Protein AF-A0A354Z932-F1 (afdb_monomer_lite)

pLDDT: mean 79.77, std 9.66, range [51.12, 93.81]

Radius of gyration: 22.0 Å; chains: 1; bounding box: 51×52×59 Å

Sequence (219 aa):
MSAQKRLTTLFSRYAVVIIFVIITLIAIPPSGLSIKYIVQEIITRLGRNSFLVLALLLPIYAGMGLNFGMTLGAMAGQIGLIFAVNYGIANWQGLVFALLVGLPVAVLLGWICGLVMNRAKGREMVTGYILAFFINGIYQFFVMYMLGSVIPIRNRAIVLSRGYGIRNTLNLESVRQSLDNIVMLRVGGYTIPLVTFIIIALLCVFVVWFKKTKLGQDM

Secondary structure (DSSP, 8-state):
-HHHHHHHHHHHHTHHHHHHHHHHHHHHHHHT--HHHHHHHHHHHHHHHHHHHHHHHHHHHTT--HHHHHHHHHHHHHHHHHHHHHTT--HHHHHHHHHHHHHHHHHHHHHHHHHHHHHSTT-HHHHHHHHHHHHHHHHHHIIIIIBTTTB----TTTB-TTSSSB-SS---TTTTTHHHHHSEEEETTEEEEHHHHHHHHHHHHHHHHHHTSHHHH--

Foldseek 3Di:
DPVVVVVVVVCVVCVVVVVVVVVVVVVVVVVPDDPQVVVQVVQVCCLVVLVLVLQQVLCVLVVADSPQLVLQLVLLLVVQLLVLVLVPPFFPRSNVSSCVRSVVSSVVLVVVLVVQQVVVPPNRHVSSVVSSVVVVVVSQCCQAAVAQPVPPRPDPQQADPVRGHGDPDDDNVRYPCSQQPPDFDQDPNHTHSVSSVVVSVVSVVVLVVCCPDPVVVVD

Structure (mmCIF, N/CA/C/O backbone):
data_AF-A0A354Z932-F1
#
_entry.id   AF-A0A354Z932-F1
#
loop_
_atom_site.group_PDB
_atom_site.id
_atom_site.type_symbol
_atom_site.label_atom_id
_atom_site.label_alt_id
_atom_site.label_comp_id
_atom_site.label_asym_id
_atom_site.label_entity_id
_atom_site.label_seq_id
_atom_site.pdbx_PDB_ins_code
_atom_site.Cartn_x
_atom_site.Cartn_y
_atom_site.Cartn_z
_atom_site.occupancy
_atom_site.B_iso_or_equiv
_atom_site.auth_seq_id
_atom_site.auth_comp_id
_atom_site.auth_asym_id
_atom_site.auth_atom_id
_atom_site.pdbx_PDB_model_num
ATOM 1 N N . MET A 1 1 ? -14.935 29.239 39.690 1.00 51.12 1 MET A N 1
ATOM 2 C CA . MET A 1 1 ? -14.452 27.846 39.895 1.00 51.12 1 MET A CA 1
ATOM 3 C C . MET A 1 1 ? -14.634 26.885 38.702 1.00 51.12 1 MET A C 1
ATOM 5 O O . MET A 1 1 ? -13.968 25.859 38.693 1.00 51.12 1 MET A O 1
ATOM 9 N N . SER A 1 2 ? -15.458 27.177 37.680 1.00 56.78 2 SER A N 1
ATOM 10 C CA . SER A 1 2 ? -15.681 26.270 36.525 1.00 56.78 2 SER A CA 1
ATOM 11 C C . SER A 1 2 ? -14.591 26.340 35.428 1.00 56.78 2 SER A C 1
ATOM 13 O O . SER A 1 2 ? -14.151 25.312 34.914 1.00 56.78 2 SER A O 1
ATOM 15 N N . ALA A 1 3 ? -14.073 27.535 35.115 1.00 59.00 3 ALA A N 1
ATOM 16 C CA . ALA A 1 3 ? -13.100 27.726 34.028 1.00 59.00 3 ALA A CA 1
ATOM 17 C C . ALA A 1 3 ? -11.714 27.112 34.314 1.00 59.00 3 ALA A C 1
ATOM 19 O O . ALA A 1 3 ? -11.101 26.508 33.437 1.00 59.00 3 ALA A O 1
ATOM 20 N N . GLN A 1 4 ? -11.245 27.205 35.560 1.00 57.16 4 GLN A N 1
ATOM 21 C CA . GLN A 1 4 ? -9.912 26.745 35.963 1.00 57.16 4 GLN A CA 1
ATOM 22 C C . GLN A 1 4 ? -9.808 25.211 35.985 1.00 57.16 4 GLN A C 1
ATOM 24 O O . GLN A 1 4 ? -8.790 24.664 35.562 1.00 57.16 4 GLN A O 1
ATOM 29 N N . LYS A 1 5 ? -10.892 24.514 36.374 1.00 58.50 5 LYS A N 1
ATOM 30 C CA . LYS A 1 5 ? -11.011 23.051 36.242 1.00 58.50 5 LYS A CA 1
ATOM 31 C C . LYS A 1 5 ? -11.078 22.626 34.773 1.00 58.50 5 LYS A C 1
ATOM 33 O O . LYS A 1 5 ? -10.396 21.683 34.392 1.00 58.50 5 LYS A O 1
ATOM 38 N N . ARG A 1 6 ? -11.811 23.344 33.910 1.00 59.91 6 ARG A N 1
ATOM 39 C CA . ARG A 1 6 ? -11.824 23.063 32.457 1.00 59.91 6 ARG A CA 1
ATOM 40 C C . ARG A 1 6 ? -10.439 23.195 31.819 1.00 59.91 6 ARG A C 1
ATOM 42 O O . ARG A 1 6 ? -10.060 22.320 31.049 1.00 59.91 6 ARG A O 1
ATOM 49 N N . LEU A 1 7 ? -9.674 24.228 32.171 1.00 62.47 7 LEU A N 1
ATOM 50 C CA . LEU A 1 7 ? -8.314 24.444 31.658 1.00 62.47 7 LEU A CA 1
ATOM 51 C C . LEU A 1 7 ? -7.332 23.350 32.095 1.00 62.47 7 LEU A C 1
ATOM 53 O O . LEU A 1 7 ? -6.600 22.828 31.261 1.00 62.47 7 LEU A O 1
ATOM 57 N N . THR A 1 8 ? -7.355 22.945 33.366 1.00 63.12 8 THR A N 1
ATOM 58 C CA . THR A 1 8 ? -6.510 21.838 33.858 1.00 63.12 8 THR A CA 1
ATOM 59 C C . THR A 1 8 ? -6.906 20.492 33.252 1.00 63.12 8 THR A C 1
ATOM 61 O O . THR A 1 8 ? -6.036 19.700 32.897 1.00 63.12 8 THR A O 1
ATOM 64 N N . THR A 1 9 ? -8.203 20.254 33.034 1.00 66.25 9 THR A N 1
ATOM 65 C CA . THR A 1 9 ? -8.674 19.033 32.355 1.00 66.25 9 THR A CA 1
ATOM 66 C C . THR A 1 9 ? -8.259 19.015 30.878 1.00 66.25 9 THR A C 1
ATOM 68 O O . THR A 1 9 ? -7.868 17.971 30.364 1.00 66.25 9 THR A O 1
ATOM 71 N N . LEU A 1 10 ? -8.288 20.165 30.192 1.00 67.75 10 LEU A N 1
ATOM 72 C CA . LEU A 1 10 ? -7.813 20.299 28.808 1.00 67.75 10 LEU A CA 1
ATOM 73 C C . LEU A 1 10 ? -6.299 20.079 28.700 1.00 67.75 10 LEU A C 1
ATOM 75 O O . LEU A 1 10 ? -5.862 19.328 27.829 1.00 67.75 10 LEU A O 1
ATOM 79 N N . PHE A 1 11 ? -5.513 20.672 29.603 1.00 69.75 11 PHE A N 1
ATOM 80 C CA . PHE A 1 11 ? -4.064 20.463 29.657 1.00 69.75 11 PHE A CA 1
ATOM 81 C C . PHE A 1 11 ? -3.703 19.001 29.918 1.00 69.75 11 PHE A C 1
ATOM 83 O O . PHE A 1 11 ? -2.823 18.476 29.251 1.00 69.75 11 PHE A O 1
ATOM 90 N N . SER A 1 12 ? -4.405 18.320 30.829 1.00 72.88 12 SER A N 1
ATOM 91 C CA . SER A 1 12 ? -4.170 16.896 31.096 1.00 72.88 12 SER A CA 1
ATOM 92 C C . SER A 1 12 ? -4.573 16.010 29.908 1.00 72.88 12 SER A C 1
ATOM 94 O O . SER A 1 12 ? -3.845 15.087 29.551 1.00 72.88 12 SER A O 1
ATOM 96 N N . ARG A 1 13 ? -5.683 16.330 29.228 1.00 81.31 13 ARG A N 1
ATOM 97 C CA . ARG A 1 13 ? -6.191 15.546 28.089 1.00 81.31 13 ARG A CA 1
ATOM 98 C C . ARG A 1 13 ? -5.331 15.667 26.830 1.00 81.31 13 ARG A C 1
ATOM 100 O O . ARG A 1 13 ? -5.216 14.699 26.085 1.00 81.31 13 ARG A O 1
ATOM 107 N N . TYR A 1 14 ? -4.736 16.835 26.591 1.00 85.44 14 TYR A N 1
ATOM 108 C CA . TYR A 1 14 ? -3.891 17.099 25.421 1.00 85.44 14 TYR A CA 1
ATOM 109 C C . TYR A 1 14 ? -2.409 17.246 25.767 1.00 85.44 14 TYR A C 1
ATOM 111 O O . TYR A 1 14 ? -1.639 17.713 24.929 1.00 85.44 14 TYR A O 1
ATOM 119 N N . ALA A 1 15 ? -1.994 16.825 26.965 1.00 84.62 15 ALA A N 1
ATOM 120 C CA . ALA A 1 15 ? -0.628 16.982 27.462 1.00 84.62 15 ALA A CA 1
ATOM 121 C C . ALA A 1 15 ? 0.414 16.499 26.444 1.00 84.62 15 ALA A C 1
ATOM 123 O O . ALA A 1 15 ? 1.346 17.228 26.126 1.00 84.62 15 ALA A O 1
ATOM 124 N N . VAL A 1 16 ? 0.204 15.314 25.862 1.00 87.00 16 VAL A N 1
ATOM 125 C CA . VAL A 1 16 ? 1.108 14.729 24.858 1.00 87.00 16 VAL A CA 1
ATOM 126 C C . VAL A 1 16 ? 1.223 15.616 23.617 1.00 87.00 16 VAL A C 1
ATOM 128 O O . VAL A 1 16 ? 2.330 15.888 23.165 1.00 87.00 16 VAL A O 1
ATOM 131 N N . VAL A 1 17 ? 0.100 16.110 23.086 1.00 87.50 17 VAL A N 1
ATOM 132 C CA . VAL A 1 17 ? 0.084 16.972 21.891 1.00 87.50 17 VAL A CA 1
ATOM 133 C C . VAL A 1 17 ? 0.779 18.298 22.182 1.00 87.50 17 VAL A C 1
ATOM 135 O O . VAL A 1 17 ? 1.602 18.747 21.392 1.00 87.50 17 VAL A O 1
ATOM 138 N N . ILE A 1 18 ? 0.486 18.902 23.334 1.00 86.69 18 ILE A N 1
ATOM 139 C CA . ILE A 1 18 ? 1.064 20.182 23.752 1.00 86.69 18 ILE A CA 1
ATOM 140 C C . ILE A 1 18 ? 2.580 20.048 23.928 1.00 86.69 18 ILE A C 1
ATOM 142 O O . ILE A 1 18 ? 3.328 20.849 23.373 1.00 86.69 18 ILE A O 1
ATOM 146 N N . ILE A 1 19 ? 3.041 19.010 24.634 1.00 89.00 19 ILE A N 1
ATOM 147 C CA . ILE A 1 19 ? 4.470 18.724 24.814 1.00 89.00 19 ILE A CA 1
ATOM 148 C C . ILE A 1 19 ? 5.145 18.517 23.454 1.00 89.00 19 ILE A C 1
ATOM 150 O O . ILE A 1 19 ? 6.197 19.098 23.197 1.00 89.00 19 ILE A O 1
ATOM 154 N N . PHE A 1 20 ? 4.525 17.749 22.555 1.00 88.81 20 PHE A N 1
ATOM 155 C CA . PHE A 1 20 ? 5.080 17.486 21.229 1.00 88.81 20 PHE A CA 1
ATOM 156 C C . PHE A 1 20 ? 5.192 18.761 20.384 1.00 88.81 20 PHE A C 1
ATOM 158 O O . PHE A 1 20 ? 6.217 18.987 19.742 1.00 88.81 20 PHE A O 1
ATOM 165 N N . VAL A 1 21 ? 4.181 19.634 20.422 1.00 87.75 21 VAL A N 1
ATOM 166 C CA . VAL A 1 21 ? 4.209 20.933 19.733 1.00 87.75 21 VAL A CA 1
ATOM 167 C C . VAL A 1 21 ? 5.310 21.827 20.302 1.00 87.75 21 VAL A C 1
ATOM 169 O O . VAL A 1 21 ? 6.063 22.411 19.528 1.00 87.75 21 VAL A O 1
ATOM 172 N N . ILE A 1 22 ? 5.458 21.894 21.628 1.00 89.00 22 ILE A N 1
ATOM 173 C CA . ILE A 1 22 ? 6.504 22.697 22.279 1.00 89.00 22 ILE A CA 1
ATOM 174 C C . ILE A 1 22 ? 7.898 22.203 21.879 1.00 89.00 22 ILE A C 1
ATOM 176 O O . ILE A 1 22 ? 8.726 23.002 21.444 1.00 89.00 22 ILE A O 1
ATOM 180 N N . ILE A 1 23 ? 8.147 20.892 21.959 1.00 89.25 23 ILE A N 1
ATOM 181 C CA . ILE A 1 23 ? 9.422 20.291 21.538 1.00 89.25 23 ILE A CA 1
ATOM 182 C C . ILE A 1 23 ? 9.689 20.592 20.061 1.00 89.25 23 ILE A C 1
ATOM 184 O O . ILE A 1 23 ? 10.802 20.967 19.700 1.00 89.25 23 ILE A O 1
ATOM 188 N N . THR A 1 24 ? 8.663 20.484 19.212 1.00 85.06 24 THR A N 1
ATOM 189 C CA . THR A 1 24 ? 8.795 20.774 17.781 1.00 85.06 24 THR A CA 1
ATOM 190 C C . THR A 1 24 ? 9.168 22.237 17.551 1.00 85.06 24 THR A C 1
ATOM 192 O O . THR A 1 24 ? 10.099 22.499 16.802 1.00 85.06 24 THR A O 1
ATOM 195 N N . LEU A 1 25 ? 8.511 23.188 18.225 1.00 84.88 25 LEU A N 1
ATOM 196 C CA . LEU A 1 25 ? 8.814 24.620 18.098 1.00 84.88 25 LEU A CA 1
ATOM 197 C C . LEU A 1 25 ? 10.247 24.955 18.533 1.00 84.88 25 LEU A C 1
ATOM 199 O O . LEU A 1 25 ? 10.919 25.732 17.858 1.00 84.88 25 LEU A O 1
ATOM 203 N N . ILE A 1 26 ? 10.731 24.336 19.613 1.00 87.00 26 ILE A N 1
ATOM 204 C CA . ILE A 1 26 ? 12.113 24.504 20.093 1.00 87.00 26 ILE A CA 1
ATOM 205 C C . ILE A 1 26 ? 13.123 23.871 19.119 1.00 87.00 26 ILE A C 1
ATOM 207 O O . ILE A 1 26 ? 14.233 24.378 18.971 1.00 87.00 26 ILE A O 1
ATOM 211 N N . ALA A 1 27 ? 12.745 22.800 18.418 1.00 84.62 27 ALA A N 1
ATOM 212 C CA . ALA A 1 27 ? 13.599 22.111 17.451 1.00 84.62 27 ALA A CA 1
ATOM 213 C C . ALA A 1 27 ? 13.702 22.812 16.079 1.00 84.62 27 ALA A C 1
ATOM 215 O O . ALA A 1 27 ? 14.610 22.500 15.310 1.00 84.62 27 ALA A O 1
ATOM 216 N N . ILE A 1 28 ? 12.824 23.771 15.758 1.00 83.00 28 ILE A N 1
ATOM 217 C CA . ILE A 1 28 ? 12.857 24.508 14.478 1.00 83.00 28 ILE A CA 1
ATOM 218 C C . ILE A 1 28 ? 14.134 25.362 14.313 1.00 83.00 28 ILE A C 1
ATOM 220 O O . ILE A 1 28 ? 14.812 25.187 13.298 1.00 83.00 28 ILE A O 1
ATOM 224 N N . PRO A 1 29 ? 14.509 26.251 15.261 1.00 79.56 29 PRO A N 1
ATOM 225 C CA . PRO A 1 29 ? 15.715 27.071 15.141 1.00 79.56 29 PRO A CA 1
ATOM 226 C C . PRO A 1 29 ? 17.017 26.280 14.904 1.00 79.56 29 PRO A C 1
ATOM 228 O O . PRO A 1 29 ? 17.735 26.627 13.965 1.00 79.56 29 PRO A O 1
ATOM 231 N N . PRO A 1 30 ? 17.341 25.215 15.673 1.00 83.94 30 PRO A N 1
ATOM 232 C CA . PRO A 1 30 ? 18.571 24.450 15.455 1.00 83.94 30 PRO A CA 1
ATOM 233 C C . PRO A 1 30 ? 18.543 23.607 14.173 1.00 83.94 30 PRO A C 1
ATOM 235 O O . PRO A 1 30 ? 19.595 23.201 13.688 1.00 83.94 30 PRO A O 1
ATOM 238 N N . SER A 1 31 ? 17.365 23.344 13.599 1.00 76.88 31 SER A N 1
ATOM 239 C CA . SER A 1 31 ? 17.236 22.526 12.392 1.00 76.88 31 SER A CA 1
ATOM 240 C C . SER A 1 31 ? 17.656 23.250 11.105 1.00 76.88 31 SER A C 1
ATOM 242 O O . SER A 1 31 ? 17.842 22.578 10.092 1.00 76.88 31 SER A O 1
ATOM 244 N N . GLY A 1 32 ? 17.745 24.587 11.092 1.00 81.06 32 GLY A N 1
ATOM 245 C CA . GLY A 1 32 ? 18.114 25.371 9.899 1.00 81.06 32 GLY A CA 1
ATOM 246 C C . GLY A 1 32 ? 17.138 25.265 8.712 1.00 81.06 32 GLY A C 1
ATOM 247 O O . GLY A 1 32 ? 17.425 25.766 7.625 1.00 81.06 32 GLY A O 1
ATOM 248 N N . LEU A 1 33 ? 15.984 24.614 8.890 1.00 82.44 33 LEU A N 1
ATOM 249 C CA . LEU A 1 33 ? 14.985 24.409 7.843 1.00 82.44 33 LEU A CA 1
ATOM 250 C C . LEU A 1 33 ? 14.055 25.619 7.736 1.00 82.44 33 LEU A C 1
ATOM 252 O O . LEU A 1 33 ? 13.569 26.147 8.735 1.00 82.44 33 LEU A O 1
ATOM 256 N N . SER A 1 34 ? 13.741 26.028 6.506 1.00 83.88 34 SER A N 1
ATOM 257 C CA . SER A 1 34 ? 12.748 27.082 6.287 1.00 83.88 34 SER A CA 1
ATOM 258 C C . SER A 1 34 ? 11.349 26.621 6.715 1.00 83.88 34 SER A C 1
ATOM 260 O O . SER A 1 34 ? 10.964 25.471 6.499 1.00 83.88 34 SER A O 1
ATOM 262 N N . ILE A 1 35 ? 10.539 27.543 7.248 1.00 80.69 35 ILE A N 1
ATOM 263 C CA . ILE A 1 35 ? 9.129 27.274 7.594 1.00 80.69 35 ILE A CA 1
ATOM 264 C C . ILE A 1 35 ? 8.372 26.722 6.376 1.00 80.69 35 ILE A C 1
ATOM 266 O O . ILE A 1 35 ? 7.563 25.805 6.504 1.00 80.69 35 ILE A O 1
ATOM 270 N N . LYS A 1 36 ? 8.700 27.218 5.175 1.00 82.12 36 LYS A N 1
ATOM 271 C CA . LYS A 1 36 ? 8.137 26.724 3.913 1.00 82.12 36 LYS A CA 1
ATOM 272 C C . LYS A 1 36 ? 8.424 25.236 3.690 1.00 82.12 36 LYS A C 1
ATOM 274 O O . LYS A 1 36 ? 7.513 24.501 3.322 1.00 82.12 36 LYS A O 1
ATOM 279 N N . TYR A 1 37 ? 9.651 24.784 3.951 1.00 82.38 37 TYR A N 1
ATOM 280 C CA . TYR A 1 37 ? 10.029 23.373 3.839 1.00 82.38 37 TYR A CA 1
ATOM 281 C C . TYR A 1 37 ? 9.291 22.496 4.856 1.00 82.38 37 TYR A C 1
ATOM 283 O O . TYR A 1 37 ? 8.781 21.439 4.497 1.00 82.38 37 TYR A O 1
ATOM 291 N N . ILE A 1 38 ? 9.175 22.951 6.108 1.00 83.88 38 ILE A N 1
ATOM 292 C CA . ILE A 1 38 ? 8.468 22.202 7.158 1.00 83.88 38 ILE A CA 1
ATOM 293 C C . ILE A 1 38 ? 6.998 22.005 6.777 1.00 83.88 38 ILE A C 1
ATOM 295 O O . ILE A 1 38 ? 6.488 20.889 6.830 1.00 83.88 38 ILE A O 1
ATOM 299 N N . VAL A 1 39 ? 6.324 23.073 6.345 1.00 84.31 39 VAL A N 1
ATOM 300 C CA . VAL A 1 39 ? 4.926 22.996 5.897 1.00 84.31 39 VAL A CA 1
ATOM 301 C C . VAL A 1 39 ? 4.793 22.087 4.669 1.00 84.31 39 VAL A C 1
ATOM 303 O O . VAL A 1 39 ? 3.875 21.271 4.616 1.00 84.31 39 VAL A O 1
ATOM 306 N N . GLN A 1 40 ? 5.728 22.159 3.718 1.00 83.69 40 GLN A N 1
ATOM 307 C CA . GLN A 1 40 ? 5.742 21.283 2.546 1.00 83.69 40 GLN A CA 1
ATOM 308 C C . GLN A 1 40 ? 5.869 19.799 2.931 1.00 83.69 40 GLN A C 1
ATOM 310 O O . GLN A 1 40 ? 5.124 18.967 2.414 1.00 83.69 40 GLN A O 1
ATOM 315 N N . GLU A 1 41 ? 6.761 19.471 3.866 1.00 84.06 41 GLU A N 1
ATOM 316 C CA . GLU A 1 41 ? 6.912 18.116 4.405 1.00 84.06 41 GLU A CA 1
ATOM 317 C C . GLU A 1 41 ? 5.659 17.641 5.146 1.00 84.06 41 GLU A C 1
ATOM 319 O O . GLU A 1 41 ? 5.271 16.480 5.029 1.00 84.06 41 GLU A O 1
ATOM 324 N N . ILE A 1 42 ? 4.986 18.524 5.888 1.00 86.19 42 ILE A N 1
ATOM 325 C CA . ILE A 1 42 ? 3.718 18.184 6.545 1.00 86.19 42 ILE A CA 1
ATOM 326 C C . ILE A 1 42 ? 2.657 17.827 5.495 1.00 86.19 42 ILE A C 1
ATOM 328 O O . ILE A 1 42 ? 1.962 16.825 5.662 1.00 86.19 42 ILE A O 1
ATOM 332 N N . ILE A 1 43 ? 2.560 18.584 4.397 1.00 83.81 43 ILE A N 1
ATOM 333 C CA . ILE A 1 43 ? 1.594 18.324 3.316 1.00 83.81 43 ILE A CA 1
ATOM 334 C C . ILE A 1 43 ? 1.868 16.973 2.640 1.00 83.81 43 ILE A C 1
ATOM 336 O O . ILE A 1 43 ? 0.946 16.169 2.474 1.00 83.81 43 ILE A O 1
ATOM 340 N N . THR A 1 44 ? 3.122 16.683 2.277 1.00 81.19 44 THR A N 1
ATOM 341 C CA . THR A 1 44 ? 3.480 15.410 1.620 1.00 81.19 44 THR A CA 1
ATOM 342 C C . THR A 1 44 ? 3.278 14.215 2.554 1.00 81.19 44 THR A C 1
ATOM 344 O O . THR A 1 44 ? 2.775 13.166 2.135 1.00 81.19 44 THR A O 1
ATOM 347 N N . ARG A 1 45 ? 3.597 14.370 3.845 1.00 84.62 45 ARG A N 1
ATOM 348 C CA . ARG A 1 45 ? 3.348 13.352 4.877 1.00 84.62 45 ARG A CA 1
ATOM 349 C C . ARG A 1 45 ? 1.869 13.124 5.108 1.00 84.62 45 ARG A C 1
ATOM 351 O O . ARG A 1 45 ? 1.467 11.971 5.239 1.00 84.62 45 ARG A O 1
ATOM 358 N N . LEU A 1 46 ? 1.064 14.184 5.131 1.00 86.25 46 LEU A N 1
ATOM 359 C CA . LEU A 1 46 ? -0.382 14.074 5.280 1.00 86.25 46 LEU A CA 1
ATOM 360 C C . LEU A 1 46 ? -0.978 13.238 4.147 1.00 86.25 46 LEU A C 1
ATOM 362 O O . LEU A 1 46 ? -1.746 12.321 4.427 1.00 86.25 46 LEU A O 1
ATOM 36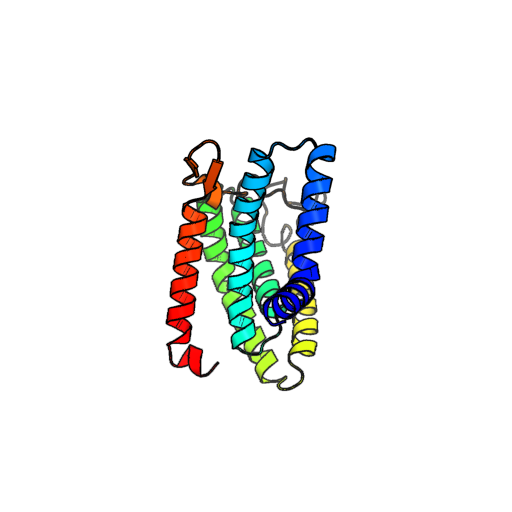6 N N . GLY A 1 47 ? -0.579 13.488 2.896 1.00 82.38 47 GLY A N 1
ATOM 367 C CA . GLY A 1 47 ? -1.025 12.688 1.751 1.00 82.38 47 GLY A CA 1
ATOM 368 C C . GLY A 1 47 ? -0.676 11.202 1.910 1.00 82.38 47 GLY A C 1
ATOM 369 O O . GLY A 1 47 ? -1.560 10.343 1.895 1.00 82.38 47 GLY A O 1
ATOM 370 N N . ARG A 1 48 ? 0.603 10.892 2.159 1.00 82.19 48 ARG A N 1
ATOM 371 C CA . ARG A 1 48 ? 1.078 9.505 2.332 1.00 82.19 48 ARG A CA 1
ATOM 372 C C . ARG A 1 48 ? 0.427 8.783 3.516 1.00 82.19 48 ARG A C 1
ATOM 374 O O . ARG A 1 48 ? 0.001 7.638 3.378 1.00 82.19 48 ARG A O 1
ATOM 381 N N . ASN A 1 49 ? 0.352 9.436 4.673 1.00 88.38 49 ASN A N 1
ATOM 382 C CA . ASN A 1 49 ? -0.199 8.837 5.887 1.00 88.38 49 ASN A CA 1
ATOM 383 C C . ASN A 1 49 ? -1.714 8.660 5.788 1.00 88.38 49 ASN A C 1
ATOM 385 O O . ASN A 1 49 ? -2.225 7.658 6.271 1.00 88.38 49 ASN A O 1
ATOM 389 N N . SER A 1 50 ? -2.429 9.568 5.119 1.00 86.81 50 SER A N 1
ATOM 390 C CA . SER A 1 50 ? -3.871 9.408 4.889 1.00 86.81 50 SER A CA 1
ATOM 391 C C . SER A 1 50 ? -4.163 8.160 4.057 1.00 86.81 50 SER A C 1
ATOM 393 O O . SER A 1 50 ? -5.063 7.397 4.395 1.00 86.81 50 SER A O 1
ATOM 395 N N . PHE A 1 51 ? -3.356 7.893 3.025 1.00 84.44 51 PHE A N 1
ATOM 396 C CA . PHE A 1 51 ? -3.474 6.666 2.234 1.00 84.44 51 PHE A CA 1
ATOM 397 C C . PHE A 1 51 ? -3.249 5.407 3.088 1.00 84.44 51 PHE A C 1
ATOM 399 O O . PHE A 1 51 ? -4.010 4.444 3.001 1.00 84.44 51 PHE A O 1
ATOM 406 N N . LEU A 1 52 ? -2.239 5.434 3.963 1.00 85.25 52 LEU A N 1
ATOM 407 C CA . LEU A 1 52 ? -1.935 4.333 4.879 1.00 85.25 52 LEU A CA 1
ATOM 408 C C . LEU A 1 52 ? -3.066 4.101 5.895 1.00 85.25 52 LEU A C 1
ATOM 410 O O . LEU A 1 52 ? -3.436 2.958 6.153 1.00 85.25 52 LEU A O 1
ATOM 414 N N . VAL A 1 53 ? -3.653 5.174 6.430 1.00 87.50 53 VAL A N 1
ATOM 415 C CA . VAL A 1 53 ? -4.806 5.103 7.341 1.00 87.50 53 VAL A CA 1
ATOM 416 C C . VAL A 1 53 ? -6.016 4.479 6.645 1.00 87.50 53 VAL A C 1
ATOM 418 O O . VAL A 1 53 ? -6.654 3.600 7.221 1.00 87.50 53 VAL A O 1
ATOM 421 N N . LEU A 1 54 ? -6.307 4.868 5.400 1.00 86.81 54 LEU A N 1
ATOM 422 C CA . LEU A 1 54 ? -7.398 4.266 4.626 1.00 86.81 54 LEU A CA 1
ATOM 423 C C . LEU A 1 54 ? -7.178 2.767 4.385 1.00 86.81 54 LEU A C 1
ATOM 425 O O . LEU A 1 54 ? -8.123 1.989 4.507 1.00 86.81 54 LEU A O 1
ATOM 429 N N . ALA A 1 55 ? -5.939 2.348 4.114 1.00 84.06 55 ALA A N 1
ATOM 430 C CA . ALA A 1 55 ? -5.597 0.936 3.945 1.00 84.06 55 ALA A CA 1
ATOM 431 C C . ALA A 1 55 ? -5.771 0.110 5.236 1.00 84.06 55 ALA A C 1
ATOM 433 O O . ALA A 1 55 ? -6.081 -1.078 5.164 1.00 84.06 55 ALA A O 1
ATOM 434 N N . LEU A 1 56 ? -5.595 0.724 6.412 1.00 85.56 56 LEU A N 1
ATOM 435 C CA . LEU A 1 56 ? -5.793 0.075 7.716 1.00 85.56 56 LEU A CA 1
ATOM 436 C C . LEU A 1 56 ? -7.257 0.010 8.147 1.00 85.56 56 LEU A C 1
ATOM 438 O O . LEU A 1 56 ? -7.639 -0.890 8.888 1.00 85.56 56 LEU A O 1
ATOM 442 N N . LEU A 1 57 ? -8.074 0.953 7.694 1.00 86.38 57 LEU A N 1
ATOM 443 C CA . LEU A 1 57 ? -9.447 1.114 8.156 1.00 86.38 57 LEU A CA 1
ATOM 444 C C . LEU A 1 57 ? -10.342 -0.082 7.781 1.00 86.38 57 LEU A C 1
ATOM 446 O O . LEU A 1 57 ? -11.147 -0.513 8.603 1.00 86.38 57 LEU A O 1
ATOM 450 N N . LEU A 1 58 ? -10.156 -0.668 6.593 1.00 82.62 58 LEU A N 1
ATOM 451 C CA . LEU A 1 58 ? -10.900 -1.860 6.158 1.00 82.62 58 LEU A CA 1
ATOM 452 C C . LEU A 1 58 ? -10.599 -3.106 7.024 1.00 82.62 58 LEU A C 1
ATOM 454 O O . LEU A 1 58 ? -11.553 -3.712 7.512 1.00 82.62 58 LEU A O 1
ATOM 458 N N . PRO A 1 59 ? -9.325 -3.479 7.285 1.00 80.62 59 PRO A 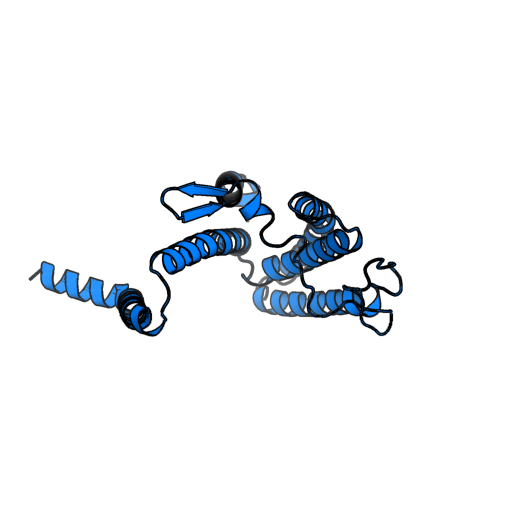N 1
ATOM 459 C CA . PRO A 1 59 ? -8.993 -4.530 8.247 1.00 80.62 59 PRO A CA 1
ATOM 460 C C . PRO A 1 59 ? -9.590 -4.323 9.641 1.00 80.62 59 PRO A C 1
ATOM 462 O O . PRO A 1 59 ? -10.094 -5.281 10.217 1.00 80.62 59 PRO A O 1
ATOM 465 N N . ILE A 1 60 ? -9.574 -3.087 10.161 1.00 82.88 60 ILE A N 1
ATOM 466 C CA . ILE A 1 60 ? -10.129 -2.772 11.490 1.00 82.88 60 ILE A CA 1
ATOM 467 C C . ILE A 1 60 ? -11.619 -3.098 11.551 1.00 82.88 60 ILE A C 1
ATOM 469 O O . ILE A 1 60 ? -12.076 -3.668 12.538 1.00 82.88 60 ILE A O 1
ATOM 473 N N . TYR A 1 61 ? -12.378 -2.728 10.518 1.00 80.19 61 TYR A N 1
ATOM 474 C CA . TYR A 1 61 ? -13.815 -2.997 10.485 1.00 80.19 61 TYR A CA 1
ATOM 475 C C . TYR A 1 61 ? -14.130 -4.485 10.415 1.00 80.19 61 TYR A C 1
ATOM 477 O O . TYR A 1 61 ? -15.048 -4.915 11.093 1.00 80.19 61 TYR A O 1
ATOM 485 N N . ALA A 1 62 ? -13.320 -5.262 9.700 1.00 77.69 62 ALA A N 1
ATOM 486 C CA . ALA A 1 62 ? -13.450 -6.717 9.645 1.00 77.69 62 ALA A CA 1
ATOM 487 C C . ALA A 1 62 ? -12.978 -7.443 10.925 1.00 77.69 62 ALA A C 1
ATOM 489 O O . ALA A 1 62 ? -12.839 -8.664 10.919 1.00 77.69 62 ALA A O 1
ATOM 490 N N . GLY A 1 63 ? -12.582 -6.717 11.980 1.00 74.00 63 GLY A N 1
ATOM 491 C CA . GLY A 1 63 ? -11.987 -7.304 13.187 1.00 74.00 63 GLY A CA 1
ATOM 492 C C . GLY A 1 63 ? -10.610 -7.951 12.968 1.00 74.00 63 GLY A C 1
ATOM 493 O O . GLY A 1 63 ? -10.053 -8.559 13.880 1.00 74.00 63 GLY A O 1
ATOM 494 N N . MET A 1 64 ? -10.024 -7.794 11.778 1.00 74.88 64 MET A N 1
ATOM 495 C CA . MET A 1 64 ? -8.725 -8.352 11.421 1.00 74.88 64 MET A CA 1
ATOM 496 C C . MET A 1 64 ? -7.589 -7.494 11.993 1.00 74.88 64 MET A C 1
ATOM 498 O O . MET A 1 64 ? -7.682 -6.271 12.098 1.00 74.88 64 MET A O 1
ATOM 502 N N . GLY A 1 65 ? -6.454 -8.116 12.325 1.00 71.31 65 GLY A N 1
ATOM 503 C CA . GLY A 1 65 ? -5.302 -7.353 12.807 1.00 71.31 65 GLY A CA 1
ATOM 504 C C . GLY A 1 65 ? -4.722 -6.413 11.742 1.00 71.31 65 GLY A C 1
ATOM 505 O O . GLY A 1 65 ? -4.571 -6.760 10.569 1.00 71.31 65 GLY A O 1
ATOM 506 N N . LEU A 1 66 ? -4.347 -5.217 12.198 1.00 72.94 66 LEU A N 1
ATOM 507 C CA . LEU A 1 66 ? -3.879 -4.080 11.393 1.00 72.94 66 LEU A CA 1
ATOM 508 C C . LEU A 1 66 ? -2.752 -4.425 10.405 1.00 72.94 66 LEU A C 1
ATOM 510 O O . LEU A 1 66 ? -2.690 -3.890 9.302 1.00 72.94 66 LEU A O 1
ATOM 514 N N . ASN A 1 67 ? -1.853 -5.326 10.798 1.00 71.38 67 ASN A N 1
ATOM 515 C CA . ASN A 1 67 ? -0.596 -5.553 10.089 1.00 71.38 67 ASN A CA 1
ATOM 516 C C . ASN A 1 67 ? -0.687 -6.606 8.968 1.00 71.38 67 ASN A C 1
ATOM 518 O O . ASN A 1 67 ? 0.274 -6.768 8.217 1.00 71.38 67 ASN A O 1
ATOM 522 N N . PHE A 1 68 ? -1.805 -7.324 8.819 1.00 74.00 68 PHE A N 1
ATOM 523 C CA . PHE A 1 68 ? -1.876 -8.483 7.911 1.00 74.00 68 PHE A CA 1
ATOM 524 C C . PHE A 1 68 ? -2.237 -8.088 6.480 1.00 74.00 68 PHE A C 1
ATOM 526 O O . PHE A 1 68 ? -1.494 -8.377 5.545 1.00 74.00 68 PHE A O 1
ATOM 533 N N . GLY A 1 69 ? -3.343 -7.359 6.305 1.00 73.44 69 GLY A N 1
ATOM 534 C CA . GLY A 1 69 ? -3.781 -6.912 4.980 1.00 73.44 69 GLY A CA 1
ATOM 535 C C . GLY A 1 69 ? -2.775 -5.965 4.323 1.00 73.44 69 GLY A C 1
ATOM 536 O O . GLY A 1 69 ? -2.486 -6.089 3.133 1.00 73.44 69 GLY A O 1
ATOM 537 N N . MET A 1 70 ? -2.172 -5.070 5.114 1.00 83.38 70 MET A N 1
ATOM 538 C CA . MET A 1 70 ? -1.178 -4.125 4.606 1.00 83.38 70 MET A CA 1
ATOM 539 C C . MET A 1 70 ? 0.087 -4.825 4.107 1.00 83.38 70 MET A C 1
ATOM 541 O O . MET A 1 70 ? 0.585 -4.475 3.041 1.00 83.38 70 MET A O 1
ATOM 545 N N . THR A 1 71 ? 0.615 -5.802 4.849 1.00 84.75 71 THR A N 1
ATOM 546 C CA . THR A 1 71 ? 1.873 -6.471 4.480 1.00 84.75 71 THR A CA 1
ATOM 547 C C . THR A 1 71 ? 1.709 -7.334 3.232 1.00 84.75 71 THR A C 1
ATOM 549 O O . THR A 1 71 ? 2.531 -7.233 2.322 1.00 84.75 71 THR A O 1
ATOM 552 N N . LEU A 1 72 ? 0.624 -8.108 3.132 1.00 86.81 72 LEU A N 1
ATOM 553 C CA . LEU A 1 72 ? 0.311 -8.917 1.947 1.00 86.81 72 LEU A CA 1
ATOM 554 C C . LEU A 1 72 ? 0.079 -8.044 0.705 1.00 86.81 72 LEU A C 1
ATOM 556 O O . LEU A 1 72 ? 0.641 -8.310 -0.360 1.00 86.81 72 LEU A O 1
ATOM 560 N N . GLY A 1 73 ? -0.698 -6.965 0.853 1.00 88.44 73 GLY A N 1
ATOM 561 C CA . GLY A 1 73 ? -0.937 -6.002 -0.221 1.00 88.44 73 GLY A CA 1
ATOM 562 C C . GLY A 1 73 ? 0.340 -5.281 -0.659 1.00 88.44 73 GLY A C 1
ATOM 563 O O . GLY A 1 73 ? 0.574 -5.116 -1.856 1.00 88.44 73 GLY A O 1
ATOM 564 N N . ALA A 1 74 ? 1.207 -4.908 0.287 1.00 88.62 74 ALA A N 1
ATOM 565 C CA . ALA A 1 74 ? 2.493 -4.285 -0.013 1.00 88.62 74 ALA A CA 1
ATOM 566 C C . ALA A 1 74 ? 3.417 -5.227 -0.797 1.00 88.62 74 ALA A C 1
ATOM 568 O O . ALA A 1 74 ? 4.018 -4.787 -1.774 1.00 88.62 74 ALA A O 1
ATOM 569 N N . MET A 1 75 ? 3.492 -6.513 -0.435 1.00 90.12 75 MET A N 1
ATOM 570 C CA . MET A 1 75 ? 4.283 -7.505 -1.180 1.00 90.12 75 MET A CA 1
ATOM 571 C C . MET A 1 75 ? 3.754 -7.690 -2.607 1.00 90.12 75 MET A C 1
ATOM 573 O O . MET A 1 75 ? 4.533 -7.668 -3.558 1.00 90.12 75 MET A O 1
ATOM 577 N N . ALA A 1 76 ? 2.434 -7.793 -2.783 1.00 90.69 76 ALA A N 1
ATOM 578 C CA . ALA A 1 76 ? 1.820 -7.876 -4.110 1.00 90.69 76 ALA A CA 1
ATOM 579 C C . ALA A 1 76 ? 2.109 -6.625 -4.965 1.00 90.69 76 ALA A C 1
ATOM 581 O O . ALA A 1 76 ? 2.491 -6.734 -6.133 1.00 90.69 76 ALA A O 1
ATOM 582 N N . GLY A 1 77 ? 2.000 -5.433 -4.370 1.00 89.94 77 GLY A N 1
ATOM 583 C CA . GLY A 1 77 ? 2.346 -4.170 -5.025 1.00 89.94 77 GLY A CA 1
ATOM 584 C C . GLY A 1 77 ? 3.833 -4.066 -5.380 1.00 89.94 77 GLY A C 1
ATOM 585 O O . GLY A 1 77 ? 4.174 -3.597 -6.465 1.00 89.94 77 GLY A O 1
ATOM 586 N N . GLN A 1 78 ? 4.725 -4.552 -4.512 1.00 89.19 78 GLN A N 1
ATOM 587 C CA . GLN A 1 78 ? 6.166 -4.609 -4.776 1.00 89.19 78 GLN A CA 1
ATOM 588 C C . GLN A 1 78 ? 6.491 -5.507 -5.971 1.00 89.19 78 GLN A C 1
ATOM 590 O O . GLN A 1 78 ? 7.286 -5.100 -6.816 1.00 89.19 78 GLN A O 1
ATOM 595 N N . ILE A 1 79 ? 5.844 -6.672 -6.098 1.00 88.56 79 ILE A N 1
ATOM 596 C CA . ILE A 1 79 ? 5.986 -7.536 -7.282 1.00 88.56 79 ILE A CA 1
ATOM 597 C C . ILE A 1 79 ? 5.587 -6.767 -8.551 1.00 88.56 79 ILE A C 1
ATOM 599 O O . ILE A 1 79 ? 6.347 -6.742 -9.520 1.00 88.56 79 ILE A O 1
ATOM 603 N N . GLY A 1 80 ? 4.437 -6.086 -8.540 1.00 88.62 80 GLY A N 1
ATOM 604 C CA . GLY A 1 80 ? 3.985 -5.270 -9.673 1.00 88.62 80 GLY A CA 1
ATOM 605 C C . GLY A 1 80 ? 4.978 -4.162 -10.048 1.00 88.62 80 GLY A C 1
ATOM 606 O O . GLY A 1 80 ? 5.282 -3.972 -11.227 1.00 88.62 80 GLY A O 1
ATOM 607 N N . LEU A 1 81 ? 5.539 -3.470 -9.052 1.00 87.19 81 LEU A N 1
ATOM 608 C CA . LEU A 1 81 ? 6.559 -2.436 -9.259 1.00 87.19 81 LEU A CA 1
ATOM 609 C C . LEU A 1 81 ? 7.860 -3.011 -9.823 1.00 87.19 81 LEU A C 1
ATOM 611 O O . LEU A 1 81 ? 8.438 -2.420 -10.732 1.00 87.19 81 LEU A O 1
ATOM 615 N N . ILE A 1 82 ? 8.305 -4.171 -9.340 1.00 86.00 82 ILE A N 1
ATOM 616 C CA . ILE A 1 82 ? 9.483 -4.864 -9.875 1.00 86.00 82 ILE A CA 1
ATOM 617 C C . ILE A 1 82 ? 9.306 -5.136 -11.372 1.00 86.00 82 ILE A C 1
ATOM 619 O O . ILE A 1 82 ? 10.217 -4.865 -12.158 1.00 86.00 82 ILE A O 1
ATOM 623 N N . PHE A 1 83 ? 8.129 -5.612 -11.785 1.00 85.50 83 PHE A N 1
ATOM 624 C CA . PHE A 1 83 ? 7.836 -5.827 -13.199 1.00 85.50 83 PHE A CA 1
ATOM 625 C C . PHE A 1 83 ? 7.786 -4.519 -13.992 1.00 85.50 83 PHE A C 1
ATOM 627 O O . PHE A 1 83 ? 8.377 -4.459 -15.069 1.00 85.50 83 PHE A O 1
ATOM 634 N N . ALA A 1 84 ? 7.159 -3.464 -13.463 1.00 85.62 84 ALA A N 1
ATOM 635 C CA . ALA A 1 84 ? 7.128 -2.153 -14.119 1.00 85.62 84 ALA A CA 1
ATOM 636 C C . ALA A 1 84 ? 8.545 -1.633 -14.420 1.00 85.62 84 ALA A C 1
ATOM 638 O O . ALA A 1 84 ? 8.838 -1.226 -15.546 1.00 85.62 84 ALA A O 1
ATOM 639 N N . VAL A 1 85 ? 9.450 -1.723 -13.437 1.00 82.50 85 VAL A N 1
ATOM 640 C CA . VAL A 1 85 ? 10.848 -1.290 -13.589 1.00 82.50 85 VAL A CA 1
ATOM 641 C C . VAL A 1 85 ? 11.631 -2.242 -14.507 1.00 82.50 85 VAL A C 1
ATOM 643 O O . VAL A 1 85 ? 12.468 -1.777 -15.282 1.00 82.50 85 VAL A O 1
ATOM 646 N N . ASN A 1 86 ? 11.346 -3.551 -14.490 1.00 81.88 86 ASN A N 1
ATOM 647 C CA . ASN A 1 86 ? 11.965 -4.510 -15.415 1.00 81.88 86 ASN A CA 1
ATOM 648 C C . ASN A 1 86 ? 11.625 -4.205 -16.883 1.00 81.88 86 ASN A C 1
ATOM 650 O O . ASN A 1 86 ? 12.502 -4.258 -17.745 1.00 81.88 86 ASN A O 1
ATOM 654 N N . TYR A 1 87 ? 10.368 -3.856 -17.163 1.00 79.62 87 TYR A N 1
ATOM 655 C CA . TYR A 1 87 ? 9.920 -3.480 -18.506 1.00 79.62 87 TYR A CA 1
ATOM 656 C C . TYR A 1 87 ? 10.270 -2.034 -18.889 1.00 79.62 87 TYR A C 1
ATOM 658 O O . TYR A 1 87 ? 10.027 -1.635 -20.024 1.00 79.62 87 TYR A O 1
ATOM 666 N N . GLY A 1 88 ? 10.861 -1.256 -17.976 1.00 78.75 88 GLY A N 1
ATOM 667 C CA . GLY A 1 88 ? 11.249 0.133 -18.227 1.00 78.75 88 GLY A CA 1
ATOM 668 C C . GLY A 1 88 ? 10.068 1.103 -18.329 1.00 78.75 88 GLY A C 1
ATOM 669 O O . GLY A 1 88 ? 10.222 2.188 -18.884 1.00 78.75 88 GLY A O 1
ATOM 670 N N . ILE A 1 89 ? 8.894 0.737 -17.804 1.00 80.19 89 ILE A N 1
ATOM 671 C CA . ILE A 1 89 ? 7.708 1.598 -17.820 1.00 80.19 89 ILE A CA 1
ATOM 672 C C . ILE A 1 89 ? 7.844 2.616 -16.681 1.00 80.19 89 ILE A C 1
ATOM 674 O O . ILE A 1 89 ? 7.783 2.261 -15.503 1.00 80.19 89 ILE A O 1
ATOM 678 N N . ALA A 1 90 ? 8.051 3.884 -17.034 1.00 78.44 90 ALA A N 1
ATOM 679 C CA . ALA A 1 90 ? 8.295 4.967 -16.084 1.00 78.44 90 ALA A CA 1
ATOM 680 C C . ALA A 1 90 ? 7.025 5.778 -15.757 1.00 78.44 90 ALA A C 1
ATOM 682 O O . ALA A 1 90 ? 5.983 5.660 -16.409 1.00 78.44 90 ALA A O 1
ATOM 683 N N . ASN A 1 91 ? 7.139 6.651 -14.756 1.00 81.06 91 ASN A N 1
ATOM 684 C CA . ASN A 1 91 ? 6.133 7.628 -14.347 1.00 81.06 91 ASN A CA 1
ATOM 685 C C . ASN A 1 91 ? 4.791 6.989 -13.929 1.00 81.06 91 ASN A C 1
ATOM 687 O O . ASN A 1 91 ? 4.723 5.888 -13.378 1.00 81.06 91 ASN A O 1
ATOM 691 N N . TRP A 1 92 ? 3.690 7.704 -14.175 1.00 80.94 92 TRP A N 1
ATOM 692 C CA . TRP A 1 92 ? 2.337 7.287 -13.815 1.00 80.94 92 TRP A CA 1
ATOM 693 C C . TRP A 1 92 ? 1.909 5.992 -14.520 1.00 80.94 92 TRP A C 1
ATOM 695 O O . TRP A 1 92 ? 1.168 5.199 -13.945 1.00 80.94 92 TRP A O 1
ATOM 705 N N . GLN A 1 93 ? 2.426 5.741 -15.727 1.00 85.56 93 GLN A N 1
ATOM 706 C CA . GLN A 1 93 ? 2.164 4.515 -16.483 1.00 85.56 93 GLN A CA 1
ATOM 707 C C . GLN A 1 93 ? 2.748 3.295 -15.767 1.00 85.56 93 GLN A C 1
ATOM 709 O O . GLN A 1 93 ? 2.091 2.259 -15.686 1.00 85.56 93 GLN A O 1
ATOM 714 N N . GLY A 1 94 ? 3.941 3.438 -15.178 1.00 84.81 94 GLY A N 1
ATOM 715 C CA . GLY A 1 94 ? 4.564 2.393 -14.367 1.00 84.81 94 GLY A CA 1
ATOM 716 C C . GLY A 1 94 ? 3.734 2.045 -13.131 1.00 84.81 94 GLY A C 1
ATOM 717 O O . GLY A 1 94 ? 3.597 0.871 -12.794 1.00 84.81 94 GLY A O 1
ATOM 718 N N . LEU A 1 95 ? 3.108 3.044 -12.495 1.00 85.62 95 LEU A N 1
ATOM 719 C CA . LEU A 1 95 ? 2.197 2.818 -11.365 1.00 85.62 95 LEU A CA 1
ATOM 720 C C . LEU A 1 95 ? 0.913 2.095 -11.774 1.00 85.62 95 LEU A C 1
ATOM 722 O O . LEU A 1 95 ? 0.493 1.177 -11.074 1.00 85.62 95 LEU A O 1
ATOM 726 N N . VAL A 1 96 ? 0.297 2.477 -12.894 1.00 89.31 96 VAL A N 1
ATOM 727 C CA . VAL A 1 96 ? -0.909 1.798 -13.394 1.00 89.31 96 VAL A CA 1
ATOM 728 C C . VAL A 1 96 ? -0.585 0.363 -13.805 1.00 89.31 96 VAL A C 1
ATOM 730 O O . VAL A 1 96 ? -1.328 -0.552 -13.463 1.00 89.31 96 VAL A O 1
ATOM 733 N N . PHE A 1 97 ? 0.552 0.134 -14.462 1.00 89.62 97 PHE A N 1
ATOM 734 C CA . PHE A 1 97 ? 1.015 -1.215 -14.781 1.00 89.62 97 PHE A CA 1
ATOM 735 C C . PHE A 1 97 ? 1.243 -2.050 -13.513 1.00 89.62 97 PHE A C 1
ATOM 737 O O . PHE A 1 97 ? 0.757 -3.177 -13.415 1.00 89.62 97 PHE A O 1
ATOM 744 N N . ALA A 1 98 ? 1.923 -1.484 -12.512 1.00 89.75 98 ALA A N 1
ATOM 745 C CA . ALA A 1 98 ? 2.137 -2.147 -11.231 1.00 89.75 98 ALA A CA 1
ATOM 746 C C . ALA A 1 98 ? 0.817 -2.467 -10.515 1.00 89.75 98 ALA A C 1
ATOM 748 O O . ALA A 1 98 ? 0.697 -3.538 -9.926 1.00 89.75 98 ALA A O 1
ATOM 749 N N . LEU A 1 99 ? -0.182 -1.582 -10.602 1.00 90.44 99 LEU A N 1
ATOM 750 C CA . LEU A 1 99 ? -1.527 -1.829 -10.088 1.00 90.44 99 LEU A CA 1
ATOM 751 C C . LEU A 1 99 ? -2.189 -3.003 -10.819 1.00 90.44 99 LEU A C 1
ATOM 753 O O . LEU A 1 99 ? -2.700 -3.902 -10.164 1.00 90.44 99 LEU A O 1
ATOM 757 N N . LEU A 1 100 ? -2.153 -3.030 -12.153 1.00 92.75 100 LEU A N 1
ATOM 758 C 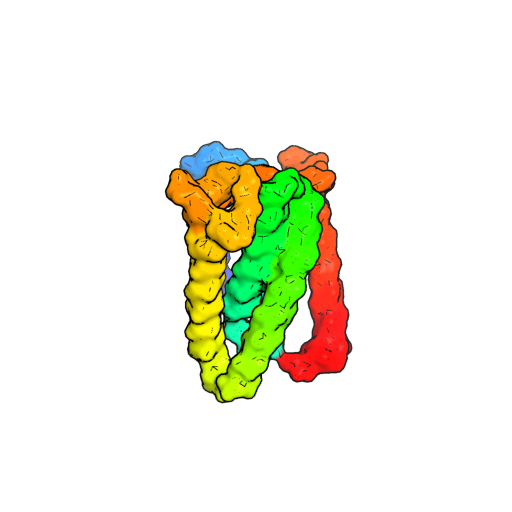CA . LEU A 1 100 ? -2.783 -4.088 -12.952 1.00 92.75 100 LEU A CA 1
ATOM 759 C C . LEU A 1 100 ? -2.152 -5.465 -12.720 1.00 92.75 100 LEU A C 1
ATOM 761 O O . LEU A 1 100 ? -2.867 -6.461 -12.690 1.00 92.75 100 LEU A O 1
ATOM 765 N N . VAL A 1 101 ? -0.832 -5.527 -12.534 1.00 91.00 101 VAL A N 1
ATOM 766 C CA . VAL A 1 101 ? -0.121 -6.783 -12.245 1.00 91.00 101 VAL A CA 1
ATOM 767 C C . VAL A 1 101 ? -0.251 -7.176 -10.772 1.00 91.00 101 VAL A C 1
ATOM 769 O O . VAL A 1 101 ? -0.438 -8.349 -10.452 1.00 91.00 101 VAL A O 1
ATOM 772 N N . GLY A 1 102 ? -0.161 -6.206 -9.862 1.00 92.06 102 GLY A N 1
ATOM 773 C CA . GLY A 1 102 ? -0.212 -6.440 -8.422 1.00 92.06 102 GLY A CA 1
ATOM 774 C C . GLY A 1 102 ? -1.615 -6.759 -7.906 1.00 92.06 102 GLY A C 1
ATOM 775 O O . GLY A 1 102 ? -1.744 -7.528 -6.959 1.00 92.06 102 GLY A O 1
ATOM 776 N N . LEU A 1 103 ? -2.671 -6.221 -8.523 1.00 92.75 103 LEU A N 1
ATOM 777 C CA . LEU A 1 103 ? -4.053 -6.387 -8.062 1.00 92.75 103 LEU A CA 1
ATOM 778 C C . LEU A 1 103 ? -4.541 -7.847 -8.107 1.00 92.75 103 LEU A C 1
ATOM 780 O O . LEU A 1 103 ? -5.050 -8.304 -7.086 1.00 92.75 103 LEU A O 1
ATOM 784 N N . PRO A 1 104 ? -4.337 -8.630 -9.185 1.00 93.81 104 PRO A N 1
ATOM 785 C CA . PRO A 1 104 ? -4.663 -10.058 -9.193 1.00 93.81 104 PRO A CA 1
ATOM 786 C C . PRO A 1 104 ? -3.934 -10.842 -8.096 1.00 93.81 104 PRO A C 1
ATOM 788 O O . PRO A 1 104 ? -4.541 -11.665 -7.411 1.00 93.81 104 PRO A O 1
ATOM 791 N N . VAL A 1 105 ? -2.646 -10.549 -7.884 1.00 91.38 105 VAL A N 1
ATOM 792 C CA . VAL A 1 105 ? -1.839 -11.183 -6.829 1.00 91.38 105 VAL A CA 1
ATOM 793 C C . VAL A 1 105 ? -2.370 -10.804 -5.446 1.00 91.38 105 VAL A C 1
ATOM 795 O O . VAL A 1 105 ? -2.514 -11.668 -4.584 1.00 91.38 105 VAL A O 1
ATOM 798 N N . ALA A 1 106 ? -2.717 -9.533 -5.237 1.00 91.56 106 ALA A N 1
ATOM 799 C CA . ALA A 1 106 ? -3.278 -9.041 -3.984 1.00 91.56 106 ALA A CA 1
ATOM 800 C C . ALA A 1 106 ? -4.646 -9.669 -3.679 1.00 91.56 106 ALA A C 1
ATOM 802 O O . ALA A 1 106 ? -4.890 -10.052 -2.537 1.00 91.56 106 ALA A O 1
ATOM 803 N N . VAL A 1 107 ? -5.516 -9.823 -4.683 1.00 92.12 107 VAL A N 1
ATOM 804 C CA . VAL A 1 107 ? -6.821 -10.490 -4.535 1.00 92.12 107 VAL A CA 1
ATOM 805 C C . VAL A 1 107 ? -6.637 -11.960 -4.166 1.00 92.12 107 VAL A C 1
ATOM 807 O O . VAL A 1 107 ? -7.284 -12.440 -3.236 1.00 92.12 107 VAL A O 1
ATOM 810 N N . LEU A 1 108 ? -5.718 -12.664 -4.833 1.00 92.50 108 LEU A N 1
ATOM 811 C CA . LEU A 1 108 ? -5.416 -14.065 -4.536 1.00 92.50 108 LEU A CA 1
ATOM 812 C C . LEU A 1 108 ? -4.872 -14.232 -3.111 1.00 92.50 108 LEU A C 1
ATOM 814 O O . LEU A 1 108 ? -5.387 -15.048 -2.345 1.00 92.50 108 LEU A O 1
ATOM 818 N N . LEU A 1 109 ? -3.865 -13.441 -2.726 1.00 89.94 109 LEU A N 1
ATOM 819 C CA . LEU A 1 109 ? -3.293 -13.485 -1.376 1.00 89.94 109 LEU A CA 1
ATOM 820 C C . LEU A 1 109 ? -4.314 -13.069 -0.310 1.00 89.94 109 LEU A C 1
ATOM 822 O O . LEU A 1 109 ? -4.367 -13.678 0.758 1.00 89.94 109 LEU A O 1
ATOM 826 N N . GLY A 1 110 ? -5.150 -12.072 -0.604 1.00 89.38 110 GLY A N 1
ATOM 827 C CA . GLY A 1 110 ? -6.238 -11.634 0.266 1.00 89.38 110 GLY A CA 1
ATOM 828 C C . GLY A 1 110 ? -7.288 -12.723 0.476 1.00 89.38 110 GLY A C 1
ATOM 829 O O . GLY A 1 110 ? -7.725 -12.942 1.605 1.00 89.38 110 GLY A O 1
ATOM 830 N N . TRP A 1 111 ? -7.634 -13.471 -0.573 1.00 89.75 111 TRP A N 1
ATOM 831 C CA . TRP A 1 111 ? -8.563 -14.593 -0.467 1.00 89.75 111 TRP A CA 1
ATOM 832 C C . TRP A 1 111 ? -7.994 -15.734 0.385 1.00 89.75 111 TRP A C 1
ATOM 834 O O . TRP A 1 111 ? -8.673 -16.213 1.296 1.00 89.75 111 TRP A O 1
ATOM 844 N N . ILE A 1 112 ? -6.731 -16.118 0.163 1.00 89.38 112 ILE A N 1
ATOM 845 C CA . ILE A 1 112 ? -6.041 -17.114 1.002 1.00 89.38 112 ILE A CA 1
ATOM 846 C C . ILE A 1 112 ? -6.013 -16.649 2.462 1.00 89.38 112 ILE A C 1
ATOM 848 O O . ILE A 1 112 ? -6.327 -17.431 3.360 1.00 89.38 112 ILE A O 1
ATOM 852 N N . CYS A 1 113 ? -5.693 -15.376 2.700 1.00 87.38 113 CYS A N 1
ATOM 853 C CA . CYS A 1 113 ? -5.694 -14.787 4.035 1.00 87.38 113 CYS A CA 1
ATOM 854 C C . CYS A 1 113 ? -7.067 -14.910 4.706 1.00 87.38 113 CYS A C 1
ATOM 856 O O . CYS A 1 113 ? -7.161 -15.469 5.798 1.00 87.38 113 CYS A O 1
ATOM 858 N N . GLY A 1 114 ? -8.141 -14.498 4.026 1.00 87.12 114 GLY A N 1
ATOM 859 C CA . GLY A 1 114 ? -9.504 -14.602 4.553 1.00 87.12 114 GLY A CA 1
ATOM 860 C C . GLY A 1 114 ? -9.916 -16.043 4.878 1.00 87.12 114 GLY A C 1
ATOM 861 O O . GLY A 1 114 ? -10.503 -16.299 5.929 1.00 87.12 114 GLY A O 1
ATOM 862 N N . LEU A 1 115 ? -9.550 -17.014 4.033 1.00 88.75 115 LEU A N 1
ATOM 863 C CA . LEU A 1 115 ? -9.814 -18.437 4.287 1.00 88.75 115 LEU A CA 1
ATOM 864 C C . LEU A 1 115 ? -9.078 -18.960 5.527 1.00 88.75 115 LEU A C 1
ATOM 866 O O . LEU A 1 115 ? -9.645 -19.735 6.300 1.00 88.75 115 LEU A O 1
ATOM 870 N N . VAL A 1 116 ? -7.820 -18.562 5.718 1.00 88.56 116 VAL A N 1
ATOM 871 C CA . VAL A 1 116 ? -7.022 -18.955 6.888 1.00 88.56 116 VAL A CA 1
ATOM 872 C C . VAL A 1 116 ? -7.583 -18.313 8.157 1.00 88.56 116 VAL A C 1
ATOM 874 O O . VAL A 1 116 ? -7.755 -19.006 9.159 1.00 88.56 116 VAL A O 1
ATOM 877 N N . MET A 1 117 ? -7.933 -17.027 8.108 1.00 84.44 117 MET A N 1
ATOM 878 C CA . MET A 1 117 ? -8.491 -16.305 9.255 1.00 84.44 117 MET A CA 1
ATOM 879 C C . MET A 1 117 ? -9.848 -16.869 9.680 1.00 84.44 117 MET A C 1
ATOM 881 O O . MET A 1 117 ? -10.055 -17.120 10.864 1.00 84.44 117 MET A O 1
ATOM 885 N N . ASN A 1 118 ? -10.717 -17.211 8.724 1.00 87.44 118 ASN A N 1
ATOM 886 C CA . ASN A 1 118 ? -12.003 -17.849 9.017 1.00 87.44 118 ASN A CA 1
ATOM 887 C C . ASN A 1 118 ? -11.868 -19.203 9.728 1.00 87.44 118 ASN A C 1
ATOM 889 O O . ASN A 1 118 ? -12.747 -19.574 10.505 1.00 87.44 118 ASN A O 1
ATOM 893 N N . ARG A 1 119 ? -10.778 -19.943 9.484 1.00 88.50 119 ARG A N 1
ATOM 894 C CA . ARG A 1 119 ? -10.480 -21.198 10.195 1.00 88.50 119 ARG A CA 1
ATOM 895 C C . ARG A 1 119 ? -9.836 -20.972 11.564 1.00 88.50 119 ARG A C 1
ATOM 897 O O . ARG A 1 119 ? -9.916 -21.848 12.415 1.00 88.50 119 ARG A O 1
ATOM 904 N N . ALA A 1 120 ? -9.214 -19.816 11.778 1.00 85.94 120 ALA A N 1
ATOM 905 C CA . ALA A 1 120 ? -8.475 -19.467 12.989 1.00 85.94 120 ALA A CA 1
ATOM 906 C C . ALA A 1 120 ? -9.242 -18.512 13.923 1.00 85.94 120 ALA A C 1
ATOM 908 O O . ALA A 1 120 ? -8.618 -17.774 14.693 1.00 85.94 120 ALA A O 1
ATOM 909 N N . LYS A 1 121 ? -10.583 -18.528 13.873 1.00 82.94 121 LYS A N 1
ATOM 910 C CA . LYS A 1 121 ? -11.448 -17.684 14.712 1.00 82.94 121 LYS A CA 1
ATOM 911 C C . LYS A 1 121 ? -11.054 -17.759 16.186 1.00 82.94 121 LYS A C 1
ATOM 913 O O . LYS A 1 121 ? -10.859 -18.839 16.743 1.00 82.94 121 LYS A O 1
ATOM 918 N N . GLY A 1 122 ? -10.908 -16.594 16.812 1.00 82.38 122 GLY A N 1
ATOM 919 C CA . GLY A 1 122 ? -10.457 -16.461 18.204 1.00 82.38 122 GLY A CA 1
ATOM 920 C C . GLY A 1 122 ? -8.934 -16.480 18.409 1.00 82.38 122 GLY A C 1
ATOM 921 O O . GLY A 1 122 ? -8.473 -16.228 19.520 1.00 82.38 122 GLY A O 1
ATOM 922 N N . ARG A 1 123 ? -8.132 -16.733 17.363 1.00 84.44 123 ARG A N 1
ATOM 923 C CA . ARG A 1 123 ? -6.654 -16.611 17.371 1.00 84.44 123 ARG A CA 1
ATOM 924 C C . ARG A 1 123 ? -6.110 -15.839 16.163 1.00 84.44 123 ARG A C 1
ATOM 926 O O . ARG A 1 123 ? -4.924 -15.907 15.845 1.00 84.44 123 ARG A O 1
ATOM 933 N N . GLU A 1 124 ? -6.976 -15.064 15.521 1.00 82.75 124 GLU A N 1
ATOM 934 C CA . GLU A 1 124 ? -6.760 -14.391 14.236 1.00 82.75 124 GLU A CA 1
ATOM 935 C C . GLU A 1 124 ? -5.523 -13.493 14.220 1.00 82.75 124 GLU A C 1
ATOM 937 O O . GLU A 1 124 ? -4.802 -13.454 13.226 1.00 82.75 124 GLU A O 1
ATOM 942 N N . MET A 1 125 ? -5.229 -12.818 15.336 1.00 82.56 125 MET A N 1
ATOM 943 C CA . MET A 1 125 ? -4.045 -11.971 15.441 1.00 82.56 125 MET A CA 1
ATOM 944 C C . MET A 1 125 ? -2.748 -12.789 15.357 1.00 82.56 125 MET A C 1
ATOM 946 O O . MET A 1 125 ? -1.865 -12.468 14.567 1.00 82.56 125 MET A O 1
ATOM 950 N N . VAL A 1 126 ? -2.618 -13.871 16.126 1.00 84.81 126 VAL A N 1
ATOM 951 C CA . VAL A 1 126 ? -1.389 -14.684 16.127 1.00 84.81 126 VAL A CA 1
ATOM 952 C C . VAL A 1 126 ? -1.231 -15.420 14.798 1.00 84.81 126 VAL A C 1
ATOM 954 O O . VAL A 1 126 ? -0.153 -15.402 14.202 1.00 84.81 126 VAL A O 1
ATOM 957 N N . THR A 1 127 ? -2.314 -16.013 14.290 1.00 85.81 127 THR A N 1
ATOM 958 C CA . THR A 1 127 ? -2.300 -16.696 12.991 1.00 85.81 127 THR A CA 1
ATOM 959 C C . THR A 1 127 ? -1.978 -15.731 11.852 1.00 85.81 127 THR A C 1
ATOM 961 O O . THR A 1 127 ? -1.189 -16.080 10.977 1.00 85.81 127 THR A O 1
ATOM 964 N N . GLY A 1 128 ? -2.512 -14.508 11.884 1.00 82.31 128 GLY A N 1
ATOM 965 C CA . GLY A 1 128 ? -2.194 -13.468 10.908 1.00 82.31 128 GLY A CA 1
ATOM 966 C C . GLY A 1 128 ? -0.713 -13.081 10.915 1.00 82.31 128 GLY A C 1
ATOM 967 O O . GLY A 1 128 ? -0.120 -12.932 9.847 1.00 82.31 128 GLY A O 1
ATOM 968 N N . TYR A 1 129 ? -0.084 -12.978 12.095 1.00 83.94 129 TYR A N 1
ATOM 969 C CA . TYR A 1 129 ? 1.352 -12.684 12.193 1.00 83.94 129 TYR A CA 1
ATOM 970 C C . TYR A 1 129 ? 2.188 -13.791 11.551 1.00 83.94 129 TYR A C 1
ATOM 972 O O . TYR A 1 129 ? 3.062 -13.505 10.732 1.00 83.94 129 TYR A O 1
ATOM 980 N N . ILE A 1 130 ? 1.889 -15.051 11.874 1.00 87.69 130 ILE A N 1
ATOM 981 C CA . ILE A 1 130 ? 2.589 -16.208 11.300 1.00 87.69 130 ILE A CA 1
ATOM 982 C C . ILE A 1 130 ? 2.370 -16.273 9.785 1.00 87.69 130 ILE A C 1
ATOM 984 O O . ILE A 1 130 ? 3.321 -16.503 9.040 1.00 87.69 130 ILE A O 1
ATOM 988 N N . LEU A 1 131 ? 1.147 -16.014 9.314 1.00 88.06 131 LEU A N 1
ATOM 989 C CA . LEU A 1 131 ? 0.831 -15.986 7.889 1.00 88.06 131 LEU A CA 1
ATOM 990 C C . LEU A 1 131 ? 1.631 -14.903 7.154 1.00 88.06 131 LEU A C 1
ATOM 992 O O . LEU A 1 131 ? 2.204 -15.183 6.104 1.00 88.06 131 LEU A O 1
ATOM 996 N N . ALA A 1 132 ? 1.717 -13.691 7.706 1.00 86.56 132 ALA A N 1
ATOM 997 C CA . ALA A 1 132 ? 2.499 -12.609 7.112 1.00 86.56 132 ALA A CA 1
ATOM 998 C C . ALA A 1 132 ? 3.990 -12.970 7.014 1.00 86.56 132 ALA A C 1
ATOM 1000 O O . ALA A 1 132 ? 4.599 -12.749 5.968 1.00 86.56 132 ALA A O 1
ATOM 1001 N N . PHE A 1 133 ? 4.570 -13.578 8.057 1.00 87.75 133 PHE A N 1
ATOM 1002 C CA . PHE A 1 133 ? 5.949 -14.082 8.017 1.00 87.75 133 PHE A CA 1
ATOM 1003 C C . PHE A 1 133 ? 6.138 -15.199 6.986 1.00 87.75 133 PHE A C 1
ATOM 1005 O O . PHE A 1 133 ? 7.123 -15.198 6.249 1.00 87.75 133 PHE A O 1
ATOM 1012 N N . PHE A 1 134 ? 5.188 -16.128 6.893 1.00 89.81 134 PHE A N 1
ATOM 1013 C CA . PHE A 1 134 ? 5.241 -17.226 5.933 1.00 89.81 134 PHE A CA 1
ATOM 1014 C C . PHE A 1 134 ? 5.193 -16.720 4.485 1.00 89.81 134 PHE A C 1
ATOM 1016 O O . PHE A 1 134 ? 6.048 -17.074 3.670 1.00 89.81 134 PHE A O 1
ATOM 1023 N N . ILE A 1 135 ? 4.248 -15.827 4.173 1.00 89.25 135 ILE A N 1
ATOM 1024 C CA . ILE A 1 135 ? 4.158 -15.204 2.848 1.00 89.25 135 ILE A CA 1
ATOM 1025 C C . ILE A 1 135 ? 5.378 -14.320 2.574 1.00 89.25 135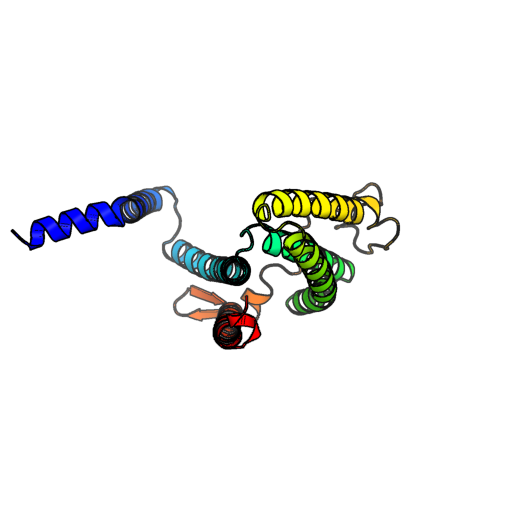 ILE A C 1
ATOM 1027 O O . ILE A 1 135 ? 5.859 -14.307 1.445 1.00 89.25 135 ILE A O 1
ATOM 1031 N N . ASN A 1 136 ? 5.939 -13.646 3.584 1.00 88.69 136 ASN A N 1
ATOM 1032 C CA . ASN A 1 136 ? 7.203 -12.926 3.429 1.00 88.69 136 ASN A CA 1
ATOM 1033 C C . ASN A 1 136 ? 8.341 -13.865 3.000 1.00 88.69 136 ASN A C 1
ATOM 1035 O O . ASN A 1 136 ? 9.093 -13.518 2.095 1.00 88.69 136 ASN A O 1
ATOM 1039 N N . GLY A 1 137 ? 8.433 -15.062 3.586 1.00 88.06 137 GLY A N 1
ATOM 1040 C CA . GLY A 1 137 ? 9.399 -16.084 3.178 1.00 88.06 137 GLY A CA 1
ATOM 1041 C C . GLY A 1 137 ? 9.212 -16.524 1.723 1.00 88.06 137 GLY A C 1
ATOM 1042 O O . GLY A 1 137 ? 10.181 -16.562 0.965 1.00 88.06 137 GLY A O 1
ATOM 1043 N N . ILE A 1 138 ? 7.967 -16.772 1.298 1.00 88.38 138 ILE A N 1
ATOM 1044 C CA . ILE A 1 138 ? 7.642 -17.095 -0.105 1.00 88.38 138 ILE A CA 1
ATOM 1045 C C . ILE A 1 138 ? 8.003 -15.933 -1.034 1.00 88.38 138 ILE A C 1
ATOM 1047 O O . ILE A 1 138 ? 8.600 -16.145 -2.088 1.00 88.38 138 ILE A O 1
ATOM 1051 N N . TYR A 1 139 ? 7.674 -14.703 -0.643 1.00 88.31 139 TYR A N 1
ATOM 1052 C CA . TYR A 1 139 ? 8.009 -13.496 -1.389 1.00 88.31 139 TYR A CA 1
ATOM 1053 C C . TYR A 1 139 ? 9.524 -13.352 -1.553 1.00 88.31 139 TYR A C 1
ATOM 1055 O O . TYR A 1 139 ? 9.999 -13.167 -2.670 1.00 88.31 139 TYR A O 1
ATOM 1063 N N . GLN A 1 140 ? 10.295 -13.492 -0.470 1.00 86.12 140 GLN A N 1
ATOM 1064 C CA . GLN A 1 140 ? 11.755 -13.443 -0.529 1.00 86.12 140 GLN A CA 1
ATOM 1065 C C . GLN A 1 140 ? 12.308 -14.551 -1.423 1.00 86.12 140 GLN A C 1
ATOM 1067 O O . GLN A 1 140 ? 13.175 -14.279 -2.249 1.00 86.12 140 GLN A O 1
ATOM 1072 N N . PHE A 1 141 ? 11.783 -15.774 -1.319 1.00 84.75 141 PHE A N 1
ATOM 1073 C CA . PHE A 1 141 ? 12.182 -16.876 -2.189 1.00 84.75 141 PHE A CA 1
ATOM 1074 C C . PHE A 1 141 ? 11.929 -16.553 -3.669 1.00 84.75 141 PHE A C 1
ATOM 1076 O O . PHE A 1 141 ? 12.829 -16.671 -4.502 1.00 84.75 141 PHE A O 1
ATOM 1083 N N . PHE A 1 142 ? 10.732 -16.066 -3.997 1.00 84.56 142 PHE A N 1
ATOM 1084 C CA . PHE A 1 142 ? 10.375 -15.682 -5.360 1.00 84.56 142 PHE A CA 1
ATOM 1085 C C . PHE A 1 142 ? 11.263 -14.543 -5.887 1.00 84.56 142 PHE A C 1
ATOM 1087 O O . PHE A 1 142 ? 11.803 -14.620 -6.991 1.00 84.56 142 PHE A O 1
ATOM 1094 N N . VAL A 1 143 ? 11.471 -13.500 -5.086 1.00 81.88 143 VAL A N 1
ATOM 1095 C CA . VAL A 1 143 ? 12.201 -12.300 -5.512 1.00 81.88 143 VAL A CA 1
ATOM 1096 C C . VAL A 1 143 ? 13.717 -12.507 -5.572 1.00 81.88 143 VAL A C 1
ATOM 1098 O O . VAL A 1 143 ? 14.379 -11.950 -6.448 1.00 81.88 143 VAL A O 1
ATOM 1101 N N . MET A 1 144 ? 14.284 -13.312 -4.675 1.00 76.19 144 MET A N 1
ATOM 1102 C CA . MET A 1 144 ? 15.734 -13.523 -4.587 1.00 76.19 144 MET A CA 1
ATOM 1103 C C . MET A 1 144 ? 16.228 -14.714 -5.411 1.00 76.19 144 MET A C 1
ATOM 1105 O O . MET A 1 144 ? 17.389 -14.715 -5.806 1.00 76.19 144 MET A O 1
ATOM 1109 N N . TYR A 1 145 ? 15.389 -15.721 -5.674 1.00 72.62 145 TYR A N 1
ATOM 1110 C CA . TYR A 1 145 ? 15.832 -16.948 -6.349 1.00 72.62 145 TYR A CA 1
ATOM 1111 C C . TYR A 1 145 ? 15.130 -17.205 -7.686 1.00 72.62 145 TYR A C 1
ATOM 1113 O O . TYR A 1 145 ? 15.792 -17.604 -8.642 1.00 72.62 145 TYR A O 1
ATOM 1121 N N . MET A 1 146 ? 13.820 -16.957 -7.803 1.00 72.56 146 MET A N 1
ATOM 1122 C CA . MET A 1 146 ? 13.096 -17.172 -9.070 1.00 72.56 146 MET A CA 1
ATOM 1123 C C . MET A 1 146 ? 13.289 -16.019 -10.062 1.00 72.56 146 MET A C 1
ATOM 1125 O O . MET A 1 146 ? 13.507 -16.243 -11.257 1.00 72.56 146 MET A O 1
ATOM 1129 N N . LEU A 1 147 ? 13.228 -14.777 -9.583 1.00 72.25 147 LEU A N 1
ATOM 1130 C CA . LEU A 1 147 ? 13.436 -13.590 -10.408 1.00 72.25 147 LEU A CA 1
ATOM 1131 C C . LEU A 1 147 ? 14.918 -13.462 -10.814 1.00 72.25 147 LEU A C 1
ATOM 1133 O O . LEU A 1 147 ? 15.818 -13.459 -9.976 1.00 72.25 147 LEU A O 1
ATOM 1137 N N . GLY A 1 148 ? 15.181 -13.386 -12.122 1.00 65.81 148 GLY A N 1
ATOM 1138 C CA . GLY A 1 148 ? 16.525 -13.413 -12.713 1.00 65.81 148 GLY A CA 1
ATOM 1139 C C . GLY A 1 148 ? 16.964 -14.792 -13.223 1.00 65.81 148 GLY A C 1
ATOM 1140 O O . GLY A 1 148 ? 17.663 -14.845 -14.228 1.00 65.81 148 GLY A O 1
ATOM 1141 N N . SER A 1 149 ? 16.514 -15.893 -12.604 1.00 60.78 149 SER A N 1
ATOM 1142 C CA . SER A 1 149 ? 16.782 -17.260 -13.091 1.00 60.78 149 SER A CA 1
ATOM 1143 C C . SER A 1 149 ? 15.679 -17.773 -14.026 1.00 60.78 149 SER A C 1
ATOM 1145 O O . SER A 1 149 ? 15.976 -18.224 -15.129 1.00 60.78 149 SER A O 1
ATOM 1147 N N . VAL A 1 150 ? 14.410 -17.665 -13.614 1.00 61.78 150 VAL A N 1
ATOM 1148 C CA . VAL A 1 150 ? 13.243 -18.156 -14.377 1.00 61.78 150 VAL A CA 1
ATOM 1149 C C . VAL A 1 150 ? 12.583 -17.040 -15.180 1.00 61.78 150 VAL A C 1
ATOM 1151 O O . VAL A 1 150 ? 12.143 -17.254 -16.306 1.00 61.78 150 VAL A O 1
ATOM 1154 N N . ILE A 1 151 ? 12.529 -15.832 -14.617 1.00 64.44 151 ILE A N 1
ATOM 1155 C CA . ILE A 1 151 ? 11.978 -14.662 -15.302 1.00 64.44 151 ILE A CA 1
ATOM 1156 C C . ILE A 1 151 ? 13.133 -13.736 -15.691 1.00 64.44 151 ILE A C 1
ATOM 1158 O O . ILE A 1 151 ? 13.808 -13.219 -14.792 1.00 64.44 151 ILE A O 1
ATOM 1162 N N . PRO A 1 152 ? 13.372 -13.504 -16.996 1.00 60.94 152 PRO A N 1
ATOM 1163 C CA . PRO A 1 152 ? 14.496 -12.702 -17.448 1.00 60.94 152 PRO A CA 1
ATOM 1164 C C . PRO A 1 152 ? 14.295 -11.240 -17.053 1.00 60.94 152 PRO A C 1
ATOM 1166 O O . PRO A 1 152 ? 13.336 -10.577 -17.462 1.00 60.94 152 PRO A O 1
ATOM 1169 N N . ILE A 1 153 ? 15.236 -10.726 -16.266 1.00 66.06 153 ILE A N 1
ATOM 1170 C CA . ILE A 1 153 ? 15.283 -9.312 -15.913 1.00 66.06 153 ILE A CA 1
ATOM 1171 C C . ILE A 1 153 ? 16.233 -8.617 -16.879 1.00 66.06 153 ILE A C 1
ATOM 1173 O O . ILE A 1 153 ? 17.436 -8.868 -16.876 1.00 66.06 153 ILE A O 1
ATOM 1177 N N . ARG A 1 154 ? 15.688 -7.744 -17.729 1.00 59.88 154 ARG A N 1
ATOM 1178 C CA . ARG A 1 154 ? 16.459 -7.014 -18.750 1.00 59.88 154 ARG A CA 1
ATOM 1179 C C . ARG A 1 154 ? 17.304 -5.900 -18.133 1.00 59.88 154 ARG A C 1
ATOM 1181 O O . ARG A 1 154 ? 18.334 -5.522 -18.688 1.00 59.88 154 ARG A O 1
ATOM 1188 N N . ASN A 1 155 ? 16.886 -5.384 -16.977 1.00 63.44 155 ASN A N 1
ATOM 1189 C CA . ASN A 1 155 ? 17.536 -4.258 -16.323 1.00 63.44 155 ASN A CA 1
ATOM 1190 C C . ASN A 1 155 ? 18.604 -4.708 -15.306 1.00 63.44 155 ASN A C 1
ATOM 1192 O O . ASN A 1 155 ? 18.294 -5.133 -14.191 1.00 63.44 155 ASN A O 1
ATOM 1196 N N . ARG A 1 156 ? 19.884 -4.544 -15.671 1.00 60.91 156 ARG A N 1
ATOM 1197 C CA . ARG A 1 156 ? 21.049 -4.896 -14.833 1.00 60.91 156 ARG A CA 1
ATOM 1198 C C . ARG A 1 156 ? 21.142 -4.103 -13.521 1.00 60.91 156 ARG A C 1
ATOM 1200 O O . ARG A 1 156 ? 21.868 -4.523 -12.626 1.00 60.91 156 ARG A O 1
ATOM 1207 N N . ALA A 1 157 ? 20.419 -2.988 -13.380 1.00 61.59 157 ALA A N 1
ATOM 1208 C CA . ALA A 1 157 ? 20.375 -2.226 -12.129 1.00 61.59 157 ALA A CA 1
ATOM 1209 C C . ALA A 1 157 ? 19.588 -2.948 -11.015 1.00 61.59 157 ALA A C 1
ATOM 1211 O O . ALA A 1 157 ? 19.836 -2.719 -9.833 1.00 61.59 157 ALA A O 1
ATOM 1212 N N . ILE A 1 158 ? 18.654 -3.829 -11.393 1.00 65.06 158 ILE A N 1
ATOM 1213 C CA . ILE A 1 158 ? 17.744 -4.538 -10.479 1.00 65.06 158 ILE A CA 1
ATOM 1214 C C . ILE A 1 158 ? 18.339 -5.883 -10.045 1.00 65.06 158 ILE A C 1
ATOM 1216 O O . ILE A 1 158 ? 18.161 -6.302 -8.901 1.00 65.06 1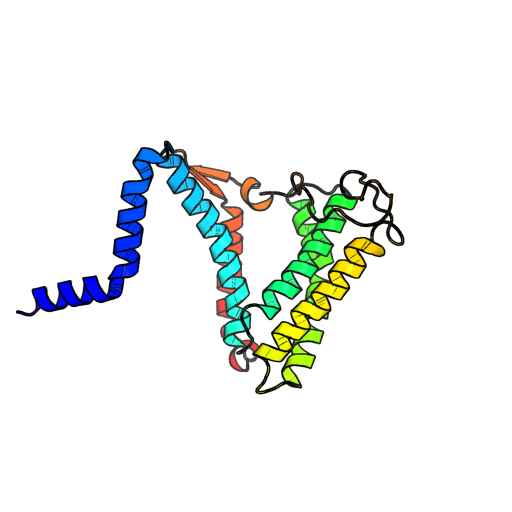58 ILE A O 1
ATOM 1220 N N . VAL A 1 159 ? 19.062 -6.548 -10.950 1.00 65.88 159 VAL A N 1
ATOM 1221 C CA . VAL A 1 159 ? 19.657 -7.870 -10.715 1.00 65.88 159 VAL A CA 1
ATOM 1222 C C . VAL A 1 159 ? 20.900 -7.749 -9.830 1.00 65.88 159 VAL A C 1
ATOM 1224 O O . VAL A 1 159 ? 21.673 -6.786 -9.917 1.00 65.88 159 VAL A O 1
ATOM 1227 N N . LEU A 1 160 ? 21.108 -8.735 -8.959 1.00 65.56 160 LEU A N 1
ATOM 1228 C CA . LEU A 1 160 ? 22.376 -8.912 -8.258 1.00 65.56 160 LEU A CA 1
ATOM 1229 C C . LEU A 1 160 ? 23.513 -9.108 -9.270 1.00 65.56 160 LEU A C 1
ATOM 1231 O O . LEU A 1 160 ? 23.345 -9.762 -10.296 1.00 65.56 160 LEU A O 1
ATOM 1235 N N . SER A 1 161 ? 24.719 -8.633 -8.948 1.00 64.12 161 SER A N 1
ATOM 1236 C CA . SER A 1 161 ? 25.903 -8.793 -9.814 1.00 64.12 161 SER A CA 1
ATOM 1237 C C . SER A 1 161 ? 26.248 -10.259 -10.139 1.00 64.12 161 SER A C 1
ATOM 1239 O O . SER A 1 161 ? 27.037 -10.514 -11.038 1.00 64.12 161 SER A O 1
ATOM 1241 N N . ARG A 1 162 ? 25.656 -11.218 -9.411 1.00 63.66 162 ARG A N 1
ATOM 1242 C CA . ARG A 1 162 ? 25.789 -12.669 -9.615 1.00 63.66 162 ARG A CA 1
ATOM 1243 C C . ARG A 1 162 ? 24.868 -13.232 -10.712 1.00 63.66 162 ARG A C 1
ATOM 1245 O O . ARG A 1 162 ? 24.961 -14.414 -11.012 1.00 63.66 162 ARG A O 1
ATOM 1252 N N . GLY A 1 163 ? 23.991 -12.415 -11.302 1.00 63.19 163 GLY A N 1
ATOM 1253 C CA . GLY A 1 163 ? 23.149 -12.789 -12.447 1.00 63.19 163 GLY A CA 1
ATOM 1254 C C . GLY A 1 163 ? 21.790 -13.410 -12.106 1.00 63.19 163 GLY A C 1
ATOM 1255 O O . GLY A 1 163 ? 20.970 -13.571 -13.001 1.00 63.19 163 GLY A O 1
ATOM 1256 N N . TYR A 1 164 ? 21.513 -13.698 -10.833 1.00 66.00 164 TYR A N 1
ATOM 1257 C CA . TYR A 1 164 ? 20.211 -14.157 -10.345 1.00 66.00 164 TYR A CA 1
ATOM 1258 C C . TYR A 1 164 ? 19.838 -13.413 -9.060 1.00 66.00 164 TYR A C 1
ATOM 1260 O O . TYR A 1 164 ? 20.718 -12.989 -8.305 1.00 66.00 164 TYR A O 1
ATOM 1268 N N . GLY A 1 165 ? 18.536 -13.251 -8.823 1.00 68.00 165 GLY A N 1
ATOM 1269 C CA . GLY A 1 165 ? 18.009 -12.535 -7.671 1.00 68.00 165 GLY A CA 1
ATOM 1270 C C . GLY A 1 165 ? 18.012 -11.021 -7.822 1.00 68.00 165 GLY A C 1
ATOM 1271 O O . GLY A 1 165 ? 18.833 -10.422 -8.523 1.00 68.00 165 GLY A O 1
ATOM 1272 N N . ILE A 1 166 ? 17.061 -10.391 -7.145 1.00 75.12 166 ILE A N 1
ATOM 1273 C CA . ILE A 1 166 ? 16.868 -8.942 -7.142 1.00 75.12 166 ILE A CA 1
ATOM 1274 C C . ILE A 1 166 ? 17.545 -8.321 -5.920 1.00 75.12 166 ILE A C 1
ATOM 1276 O O . ILE A 1 166 ? 17.594 -8.925 -4.856 1.00 75.12 166 ILE A O 1
ATOM 1280 N N . ARG A 1 167 ? 18.071 -7.098 -6.036 1.00 71.38 167 ARG A N 1
ATOM 1281 C CA . ARG A 1 167 ? 18.630 -6.379 -4.879 1.00 71.38 167 ARG A CA 1
ATOM 1282 C C . ARG A 1 167 ? 17.561 -6.133 -3.812 1.00 71.38 167 ARG A C 1
ATOM 1284 O O . ARG A 1 167 ? 16.456 -5.704 -4.125 1.00 71.38 167 ARG A O 1
ATOM 1291 N N . ASN A 1 168 ? 17.933 -6.295 -2.540 1.00 68.81 168 ASN A N 1
ATOM 1292 C CA . ASN A 1 168 ? 17.070 -5.944 -1.402 1.00 68.81 168 ASN A CA 1
ATOM 1293 C C . ASN A 1 168 ? 16.604 -4.480 -1.454 1.00 68.81 168 ASN A C 1
ATOM 1295 O O . ASN A 1 168 ? 15.516 -4.151 -0.989 1.00 68.81 168 ASN A O 1
ATOM 1299 N N . THR A 1 169 ? 17.433 -3.600 -2.023 1.00 65.12 169 THR A N 1
ATOM 1300 C CA . THR A 1 169 ? 17.122 -2.192 -2.246 1.00 65.12 169 THR A CA 1
ATOM 1301 C C . THR A 1 169 ? 17.050 -1.905 -3.739 1.00 65.12 169 THR A C 1
ATOM 1303 O O . THR A 1 169 ? 18.032 -2.026 -4.473 1.00 65.12 169 THR A O 1
ATOM 1306 N N . LEU A 1 170 ? 15.865 -1.498 -4.185 1.00 68.19 170 LEU A N 1
ATOM 1307 C CA . LEU A 1 170 ? 15.627 -1.018 -5.538 1.00 68.19 170 LEU A CA 1
ATOM 1308 C C . LEU A 1 170 ? 15.456 0.488 -5.499 1.00 68.19 170 LEU A C 1
ATOM 1310 O O . LEU A 1 170 ? 14.644 1.003 -4.732 1.00 68.19 170 LEU A O 1
ATOM 1314 N N . ASN A 1 171 ? 16.215 1.199 -6.327 1.00 67.94 171 ASN A N 1
ATOM 1315 C CA . ASN A 1 171 ? 15.967 2.615 -6.525 1.00 67.94 171 ASN A CA 1
ATOM 1316 C C . ASN A 1 171 ? 14.812 2.761 -7.524 1.00 67.94 171 ASN A C 1
ATOM 1318 O O . ASN A 1 171 ? 14.975 2.493 -8.712 1.00 67.94 171 ASN A O 1
ATOM 1322 N N . LEU A 1 172 ? 13.635 3.157 -7.037 1.00 67.06 172 LEU A N 1
ATOM 1323 C CA . LEU A 1 172 ? 12.448 3.385 -7.868 1.00 67.06 172 LEU A CA 1
ATOM 1324 C C . LEU A 1 172 ? 12.427 4.797 -8.458 1.00 67.06 172 LEU A C 1
ATOM 1326 O O . LEU A 1 172 ? 11.362 5.387 -8.585 1.00 67.06 172 LEU A O 1
ATOM 1330 N N . GLU A 1 173 ? 13.575 5.374 -8.799 1.00 66.69 173 GLU A N 1
ATOM 1331 C CA . GLU A 1 173 ? 13.652 6.753 -9.292 1.00 66.69 173 GLU A CA 1
ATOM 1332 C C . GLU A 1 173 ? 12.741 6.999 -10.504 1.00 66.69 173 GLU A C 1
ATOM 1334 O O . GLU A 1 173 ? 12.107 8.045 -10.592 1.00 66.69 173 GLU A O 1
ATOM 1339 N N . SER A 1 174 ? 12.563 5.985 -11.356 1.00 67.94 174 SER A N 1
ATOM 1340 C CA . SER A 1 174 ? 11.660 6.014 -12.512 1.00 67.94 174 SER A CA 1
ATOM 1341 C C . SER A 1 174 ? 10.165 6.074 -12.172 1.00 67.94 174 SER A C 1
ATOM 1343 O O . SER A 1 174 ? 9.373 6.443 -13.035 1.00 67.94 174 SER A O 1
ATOM 1345 N N . VAL A 1 175 ? 9.755 5.696 -10.956 1.00 68.88 175 VAL A N 1
ATOM 1346 C CA . VAL A 1 175 ? 8.340 5.614 -10.534 1.00 68.88 175 VAL A CA 1
ATOM 1347 C C . VAL A 1 175 ? 8.061 6.461 -9.277 1.00 68.88 175 VAL A C 1
ATOM 1349 O O . VAL A 1 175 ? 6.906 6.741 -8.937 1.00 68.88 175 VAL A O 1
ATOM 1352 N N . ARG A 1 176 ? 9.096 6.939 -8.582 1.00 66.69 176 ARG A N 1
ATOM 1353 C CA . ARG A 1 176 ? 8.989 7.709 -7.338 1.00 66.69 176 ARG A CA 1
ATOM 1354 C C . ARG A 1 176 ? 8.234 9.017 -7.568 1.00 66.69 176 ARG A C 1
ATOM 1356 O O . ARG A 1 176 ? 8.503 9.731 -8.523 1.00 66.69 176 ARG A O 1
ATOM 1363 N N . GLN A 1 177 ? 7.303 9.334 -6.662 1.00 64.44 177 GLN A N 1
ATOM 1364 C CA . GLN A 1 177 ? 6.478 10.553 -6.719 1.00 64.44 177 GLN A CA 1
ATOM 1365 C C . GLN A 1 177 ? 5.717 10.725 -8.040 1.00 64.44 177 GLN A C 1
ATOM 1367 O O . GLN A 1 177 ? 5.244 11.816 -8.338 1.00 64.44 177 GLN A O 1
ATOM 1372 N N . SER A 1 178 ? 5.539 9.652 -8.819 1.00 66.69 178 SER A N 1
ATOM 1373 C CA . SER A 1 178 ? 4.849 9.749 -10.104 1.00 66.69 178 SER A CA 1
ATOM 1374 C C . SER A 1 178 ? 3.441 10.300 -9.945 1.00 66.69 178 SER A C 1
ATOM 1376 O O . SER A 1 178 ? 3.044 11.116 -10.752 1.00 66.69 178 SER A O 1
ATOM 1378 N N . LEU A 1 179 ? 2.712 9.931 -8.886 1.00 62.69 179 LEU A N 1
ATOM 1379 C CA . LEU A 1 179 ? 1.386 10.490 -8.593 1.00 62.69 179 LEU A CA 1
ATOM 1380 C C . LEU A 1 179 ? 1.436 11.958 -8.161 1.00 62.69 179 LEU A C 1
ATOM 1382 O O . LEU A 1 179 ? 0.612 12.760 -8.595 1.00 62.69 179 LEU A O 1
ATOM 1386 N N . ASP A 1 180 ? 2.432 12.308 -7.349 1.00 65.25 180 ASP A N 1
ATOM 1387 C CA . ASP A 1 180 ? 2.592 13.657 -6.812 1.00 65.25 180 ASP A CA 1
ATOM 1388 C C . ASP A 1 180 ? 3.005 14.662 -7.898 1.00 65.25 180 ASP A C 1
ATOM 1390 O O . ASP A 1 180 ? 2.652 15.838 -7.816 1.00 65.25 180 ASP A O 1
ATOM 1394 N N . ASN A 1 181 ? 3.703 14.191 -8.937 1.00 66.38 181 ASN A N 1
ATOM 1395 C CA . ASN A 1 181 ? 4.247 15.007 -10.019 1.00 66.38 181 ASN A CA 1
ATOM 1396 C C . ASN A 1 181 ? 3.313 15.147 -11.243 1.00 66.38 181 ASN A C 1
ATOM 1398 O O . ASN A 1 181 ? 3.625 15.948 -12.120 1.00 66.38 181 ASN A O 1
ATOM 1402 N N . ILE A 1 182 ? 2.185 14.414 -11.331 1.00 66.25 182 ILE A N 1
ATOM 1403 C CA . ILE A 1 182 ? 1.266 14.488 -12.496 1.00 66.25 182 ILE A CA 1
ATOM 1404 C C . ILE A 1 182 ? 0.613 15.872 -12.606 1.00 66.25 182 ILE A C 1
ATOM 1406 O O . ILE A 1 182 ? 0.638 16.481 -13.671 1.00 66.25 182 ILE A O 1
ATOM 1410 N N . VAL A 1 183 ? 0.046 16.386 -11.509 1.00 67.94 183 VAL A N 1
ATOM 1411 C CA . VAL A 1 183 ? -0.446 17.771 -11.420 1.00 67.94 183 VAL A CA 1
ATOM 1412 C C . VAL A 1 183 ? -0.008 18.352 -10.084 1.00 67.94 183 VAL A C 1
ATOM 1414 O O . VAL A 1 183 ? -0.628 18.119 -9.043 1.00 67.94 183 VAL A O 1
ATOM 1417 N N . MET A 1 184 ? 1.072 19.128 -10.132 1.00 69.44 184 MET A N 1
ATOM 1418 C CA . MET A 1 184 ? 1.550 19.910 -8.998 1.00 69.44 184 MET A CA 1
ATOM 1419 C C . MET A 1 184 ? 0.924 21.298 -9.047 1.00 69.44 184 MET A C 1
ATOM 1421 O O . MET A 1 184 ? 1.317 22.134 -9.864 1.00 69.44 184 MET A O 1
ATOM 1425 N N . LEU A 1 185 ? -0.020 21.575 -8.149 1.00 70.69 185 LEU A N 1
ATOM 1426 C CA . LEU A 1 185 ? -0.487 22.943 -7.964 1.00 70.69 185 LEU A CA 1
ATOM 1427 C C . LEU A 1 185 ? 0.524 23.704 -7.113 1.00 70.69 185 LEU A C 1
ATOM 1429 O O . LEU A 1 185 ? 0.780 23.353 -5.960 1.00 70.69 185 LEU A O 1
ATOM 1433 N N . ARG A 1 186 ? 1.101 24.754 -7.700 1.00 74.12 186 ARG A N 1
ATOM 1434 C CA . ARG A 1 186 ? 1.980 25.695 -7.007 1.00 74.12 186 ARG A CA 1
ATOM 1435 C C . ARG A 1 186 ? 1.146 26.875 -6.529 1.00 74.12 186 ARG A C 1
ATOM 1437 O O . ARG A 1 186 ? 0.871 27.784 -7.304 1.00 74.12 186 ARG A O 1
ATOM 1444 N N . VAL A 1 187 ? 0.742 26.860 -5.262 1.00 71.94 187 VAL A N 1
ATOM 1445 C CA . VAL A 1 187 ? -0.016 27.962 -4.647 1.00 71.94 187 VAL A CA 1
ATOM 1446 C C . VAL A 1 187 ? 0.862 28.612 -3.584 1.00 71.94 187 VAL A C 1
ATOM 1448 O O . VAL A 1 187 ? 1.289 27.953 -2.639 1.00 71.94 187 VAL A O 1
ATOM 1451 N N . GLY A 1 188 ? 1.185 29.898 -3.753 1.00 63.09 188 GLY A N 1
ATOM 1452 C CA . GLY A 1 188 ? 1.896 30.691 -2.737 1.00 63.09 188 GLY A CA 1
ATOM 1453 C C . GLY A 1 188 ? 3.293 30.183 -2.340 1.00 63.09 188 GLY A C 1
ATOM 1454 O O . GLY A 1 188 ? 3.769 30.498 -1.253 1.00 63.09 188 GLY A O 1
ATOM 1455 N N . GLY A 1 189 ? 3.955 29.390 -3.192 1.00 70.25 189 GLY A N 1
ATOM 1456 C CA . GLY A 1 189 ? 5.264 28.786 -2.907 1.00 70.25 189 GLY A CA 1
ATOM 1457 C C . GLY A 1 189 ? 5.221 27.382 -2.290 1.00 70.25 189 GLY A C 1
ATOM 1458 O O . GLY A 1 189 ? 6.281 26.847 -1.976 1.00 70.25 189 GLY A O 1
ATOM 1459 N N . TYR A 1 190 ? 4.035 26.781 -2.154 1.00 73.75 190 TYR A N 1
ATOM 1460 C CA . TYR A 1 190 ? 3.840 25.387 -1.746 1.00 73.75 190 TYR A CA 1
ATOM 1461 C C . TYR A 1 190 ? 3.459 24.523 -2.947 1.00 73.75 190 TYR A C 1
ATOM 1463 O O . TYR A 1 190 ? 2.729 24.975 -3.832 1.00 73.75 190 TYR A O 1
ATOM 1471 N N . THR A 1 191 ? 3.932 23.278 -2.975 1.00 74.81 191 THR A N 1
ATOM 1472 C CA . THR A 1 191 ? 3.582 22.285 -3.999 1.00 74.81 191 THR A CA 1
ATOM 1473 C C . THR A 1 191 ? 2.575 21.295 -3.434 1.00 74.81 191 THR A C 1
ATOM 1475 O O . THR A 1 191 ? 2.921 20.451 -2.607 1.00 74.81 191 THR A O 1
ATOM 1478 N N . ILE A 1 192 ? 1.325 21.382 -3.882 1.00 76.56 192 ILE A N 1
ATOM 1479 C CA . ILE A 1 192 ? 0.263 20.472 -3.449 1.00 76.56 192 ILE A CA 1
ATOM 1480 C C . ILE A 1 192 ? 0.052 19.410 -4.539 1.00 76.56 192 ILE A C 1
ATOM 1482 O O . ILE A 1 192 ? -0.310 19.771 -5.666 1.00 76.56 192 ILE A O 1
ATOM 1486 N N . PRO A 1 193 ? 0.262 18.114 -4.233 1.00 79.25 193 PRO A N 1
ATOM 1487 C CA . PRO A 1 193 ? 0.006 17.022 -5.169 1.00 79.25 193 PRO A CA 1
ATOM 1488 C C . PRO A 1 193 ? -1.505 16.786 -5.306 1.00 79.25 193 PRO A C 1
ATOM 1490 O O . PRO A 1 193 ? -2.099 15.994 -4.573 1.00 79.25 193 PRO A O 1
ATOM 1493 N N . LEU A 1 194 ? -2.149 17.506 -6.231 1.00 80.94 194 LEU A N 1
ATOM 1494 C CA . LEU A 1 194 ? -3.611 17.525 -6.373 1.00 80.94 194 LEU A CA 1
ATOM 1495 C C . LEU A 1 194 ? -4.174 16.124 -6.659 1.00 80.94 194 LEU A C 1
ATOM 1497 O O . LEU A 1 194 ? -5.152 15.709 -6.041 1.00 80.94 194 LEU A O 1
ATOM 1501 N N . VAL A 1 195 ? -3.535 15.382 -7.567 1.00 81.44 195 VAL A N 1
ATOM 1502 C CA . VAL A 1 195 ? -3.979 14.040 -7.980 1.00 81.44 195 VAL A CA 1
ATOM 1503 C C . VAL A 1 195 ? -4.005 13.078 -6.796 1.00 81.44 195 VAL A C 1
ATOM 1505 O O . VAL A 1 195 ? -4.981 12.352 -6.616 1.00 81.44 195 VAL A O 1
ATOM 1508 N N . THR A 1 196 ? -2.983 13.120 -5.942 1.00 81.44 196 THR A N 1
ATOM 1509 C CA . THR A 1 196 ? -2.906 12.288 -4.738 1.00 81.44 196 THR A CA 1
ATOM 1510 C C . THR A 1 196 ? -4.077 12.574 -3.796 1.00 81.44 196 THR A C 1
ATOM 1512 O O . THR A 1 196 ? -4.731 11.640 -3.332 1.00 81.44 196 THR A O 1
ATOM 1515 N N . PHE A 1 197 ? -4.422 13.847 -3.571 1.00 84.00 197 PHE A N 1
ATOM 1516 C CA . PHE A 1 197 ? -5.579 14.212 -2.745 1.00 84.00 197 PHE A CA 1
ATOM 1517 C C . PHE A 1 197 ? -6.923 13.835 -3.377 1.00 84.00 197 PHE A C 1
ATOM 1519 O O . PHE A 1 197 ? -7.824 13.407 -2.656 1.00 84.00 197 PHE A O 1
ATOM 1526 N N . ILE A 1 198 ? -7.060 13.931 -4.703 1.00 87.06 198 ILE A N 1
ATOM 1527 C CA . ILE A 1 198 ? -8.268 13.482 -5.413 1.00 87.06 198 ILE A CA 1
ATOM 1528 C C . ILE A 1 198 ? -8.452 11.971 -5.250 1.00 87.06 198 ILE A C 1
ATOM 1530 O O . ILE A 1 198 ? -9.548 11.523 -4.922 1.00 87.06 198 ILE A O 1
ATOM 1534 N N . ILE A 1 199 ? -7.388 11.180 -5.415 1.00 86.12 199 ILE A N 1
ATOM 1535 C CA . ILE A 1 199 ? -7.445 9.724 -5.221 1.00 86.12 199 ILE A CA 1
ATOM 1536 C C . ILE A 1 199 ? -7.827 9.391 -3.779 1.00 86.12 199 ILE A C 1
ATOM 1538 O O . ILE A 1 199 ? -8.690 8.547 -3.559 1.00 86.12 199 ILE A O 1
ATOM 1542 N N . ILE A 1 200 ? -7.239 10.079 -2.797 1.00 87.19 200 ILE A N 1
ATOM 1543 C CA . ILE A 1 200 ? -7.602 9.910 -1.383 1.00 87.19 200 ILE A CA 1
ATOM 1544 C C . ILE A 1 200 ? -9.086 10.228 -1.168 1.00 87.19 200 ILE A C 1
ATOM 1546 O O . ILE A 1 200 ? -9.786 9.440 -0.540 1.00 87.19 200 ILE A O 1
ATOM 1550 N N . ALA A 1 201 ? -9.592 11.336 -1.716 1.00 89.00 201 ALA A N 1
ATOM 1551 C CA . ALA A 1 201 ? -11.001 11.704 -1.600 1.00 89.00 201 ALA A CA 1
ATOM 1552 C C . ALA A 1 201 ? -11.927 10.652 -2.236 1.00 89.00 201 ALA A C 1
ATOM 1554 O O . ALA A 1 201 ? -12.924 10.266 -1.624 1.00 89.00 201 ALA A O 1
ATOM 1555 N N . LEU A 1 202 ? -11.575 10.135 -3.417 1.00 91.12 202 LEU A N 1
ATOM 1556 C CA . LEU A 1 202 ? -12.312 9.055 -4.078 1.00 91.12 202 LEU A CA 1
ATOM 1557 C C . LEU A 1 202 ? -12.309 7.769 -3.243 1.00 91.12 202 LEU A C 1
ATOM 1559 O O . LEU A 1 202 ? -13.358 7.148 -3.083 1.00 91.12 202 LEU A O 1
ATOM 1563 N N . LEU A 1 203 ? -11.168 7.395 -2.659 1.00 88.38 203 LEU A N 1
ATOM 1564 C CA . LEU A 1 203 ? -11.069 6.239 -1.765 1.00 88.38 203 LEU A CA 1
ATOM 1565 C C . LEU A 1 203 ? -11.890 6.434 -0.486 1.00 88.38 203 LEU A C 1
ATOM 1567 O O . LEU A 1 203 ? -12.562 5.502 -0.053 1.00 88.38 203 LEU A O 1
ATOM 1571 N N . CYS A 1 204 ? -11.909 7.637 0.091 1.00 89.50 204 CYS A N 1
ATOM 1572 C CA . CYS A 1 204 ? -12.780 7.961 1.221 1.00 89.50 204 CYS A CA 1
ATOM 15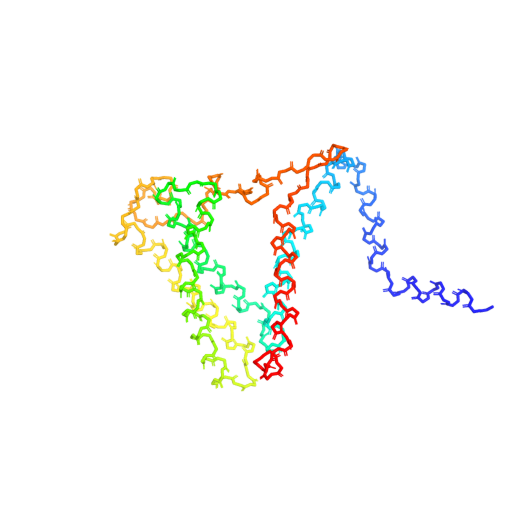73 C C . CYS A 1 204 ? -14.260 7.774 0.860 1.00 89.50 204 CYS A C 1
ATOM 1575 O O . CYS A 1 204 ? -14.998 7.132 1.609 1.00 89.50 204 CYS A O 1
ATOM 1577 N N . VAL A 1 205 ? -14.697 8.301 -0.290 1.00 90.44 205 VAL A N 1
ATOM 1578 C CA . VAL A 1 205 ? -16.075 8.129 -0.777 1.00 90.44 205 VAL A CA 1
ATOM 1579 C C . VAL A 1 205 ? -16.386 6.650 -0.998 1.00 90.44 205 VAL A C 1
ATOM 1581 O O . VAL A 1 205 ? -17.435 6.184 -0.555 1.00 90.44 205 VAL A O 1
ATOM 1584 N N . PHE A 1 206 ? -15.462 5.900 -1.605 1.00 88.81 206 PHE A N 1
ATOM 1585 C CA . PHE A 1 206 ? -15.595 4.459 -1.804 1.00 88.81 206 PHE A CA 1
ATOM 1586 C C . PHE A 1 206 ? -15.756 3.711 -0.477 1.00 88.81 206 PHE A C 1
ATOM 1588 O O . PHE A 1 206 ? -16.677 2.914 -0.351 1.00 88.81 206 PHE A O 1
ATOM 1595 N N . VAL A 1 207 ? -14.931 3.997 0.533 1.00 86.75 207 VAL A N 1
ATOM 1596 C CA . VAL A 1 207 ? -15.020 3.367 1.862 1.00 86.75 207 VAL A CA 1
ATOM 1597 C C . VAL A 1 207 ? -16.355 3.685 2.542 1.00 86.75 207 VAL A C 1
ATOM 1599 O O . VAL A 1 207 ? -17.000 2.790 3.090 1.00 86.75 207 VAL A O 1
ATOM 1602 N N . VAL A 1 208 ? -16.804 4.944 2.493 1.00 88.06 208 VAL A N 1
ATOM 1603 C CA . VAL A 1 208 ? -18.091 5.355 3.081 1.00 88.06 208 VAL A CA 1
ATOM 1604 C C . VAL A 1 208 ? -19.262 4.682 2.368 1.00 88.06 208 VAL A C 1
ATOM 1606 O O . VAL A 1 208 ? -20.203 4.236 3.026 1.00 88.06 208 VAL A O 1
ATOM 1609 N N . TRP A 1 209 ? -19.215 4.599 1.039 1.00 90.44 209 TRP A N 1
ATOM 1610 C CA . TRP A 1 209 ? -20.211 3.887 0.245 1.00 90.44 209 TRP A CA 1
ATOM 1611 C C . TRP A 1 209 ? -20.197 2.384 0.548 1.00 90.44 209 TRP A C 1
ATOM 1613 O O . TRP A 1 209 ? -21.247 1.814 0.834 1.00 90.44 209 TRP A O 1
ATOM 1623 N N . PHE A 1 210 ? -19.018 1.764 0.580 1.00 86.38 210 PHE A N 1
ATOM 1624 C CA . PHE A 1 210 ? -18.833 0.340 0.843 1.00 86.38 210 PHE A CA 1
ATOM 1625 C C . PHE A 1 210 ? -19.382 -0.058 2.217 1.00 86.38 210 PHE A C 1
ATOM 1627 O O . PHE A 1 210 ? -20.124 -1.031 2.324 1.00 86.38 210 PHE A O 1
ATOM 1634 N N . LYS A 1 211 ? -19.143 0.759 3.248 1.00 84.56 211 LYS A N 1
ATOM 1635 C CA . LYS A 1 211 ? -19.714 0.566 4.590 1.00 84.56 211 LYS A CA 1
ATOM 1636 C C . LYS A 1 211 ? -21.252 0.584 4.614 1.00 84.56 211 LYS A C 1
ATOM 1638 O O . LYS A 1 211 ? -21.859 0.007 5.509 1.00 84.56 211 LYS A O 1
ATOM 1643 N N . LYS A 1 212 ? -21.905 1.262 3.664 1.00 85.50 212 LYS A N 1
ATOM 1644 C CA . LYS A 1 212 ? -23.376 1.275 3.554 1.00 85.50 212 LYS A CA 1
ATOM 1645 C C . LYS A 1 212 ? -23.936 0.050 2.826 1.00 85.50 212 LYS A C 1
ATOM 1647 O O . LYS A 1 212 ? -25.150 -0.132 2.818 1.00 85.50 212 LYS A O 1
ATOM 1652 N N . THR A 1 213 ? -23.093 -0.759 2.187 1.00 88.44 213 THR A N 1
ATOM 1653 C CA . THR A 1 213 ? -23.528 -1.992 1.515 1.00 88.44 213 THR A CA 1
ATOM 1654 C C . THR A 1 213 ? -23.756 -3.114 2.528 1.00 88.44 213 THR A C 1
ATOM 1656 O O . THR A 1 213 ? -23.159 -3.096 3.600 1.00 88.44 213 THR A O 1
ATOM 1659 N N . LYS A 1 214 ? -24.574 -4.120 2.174 1.00 77.94 214 LYS A N 1
ATOM 1660 C CA . LYS A 1 214 ? -24.794 -5.308 3.024 1.00 77.94 214 LYS A CA 1
ATOM 1661 C C . LYS A 1 214 ? -23.477 -5.992 3.394 1.00 77.94 214 LYS A C 1
ATOM 1663 O O . LYS A 1 214 ? -23.226 -6.234 4.560 1.00 77.94 214 LYS A O 1
ATOM 1668 N N . LEU A 1 215 ? -22.590 -6.172 2.410 1.00 76.38 215 LEU A N 1
ATOM 1669 C CA . LEU A 1 215 ? -21.259 -6.747 2.618 1.00 76.38 215 LEU A CA 1
ATOM 1670 C C . LEU A 1 215 ? -20.446 -5.970 3.656 1.00 76.38 215 LEU A C 1
ATOM 1672 O O . LEU A 1 215 ? -19.823 -6.588 4.499 1.00 76.38 215 LEU A O 1
ATOM 1676 N N . GLY A 1 216 ? -20.464 -4.635 3.614 1.00 76.00 216 GLY A N 1
ATOM 1677 C CA . GLY A 1 216 ? -19.738 -3.810 4.582 1.00 76.00 216 GLY A CA 1
ATOM 1678 C C . GLY A 1 216 ? -20.386 -3.729 5.969 1.00 76.00 216 GLY A C 1
ATOM 1679 O O . GLY A 1 216 ? -19.716 -3.321 6.913 1.00 76.00 216 GLY A O 1
ATOM 1680 N N . GLN A 1 217 ? -21.670 -4.075 6.092 1.00 76.44 217 GLN A N 1
ATOM 1681 C CA . GLN A 1 217 ? -22.387 -4.162 7.371 1.00 76.44 217 GLN A CA 1
ATOM 1682 C C . GLN A 1 217 ? -22.255 -5.544 8.020 1.00 76.44 217 GLN A C 1
ATOM 1684 O O . GLN A 1 217 ? -22.252 -5.625 9.243 1.00 76.44 217 GLN A O 1
ATOM 1689 N N . ASP A 1 218 ? -22.128 -6.589 7.201 1.00 73.94 218 ASP A N 1
ATOM 1690 C CA . ASP A 1 218 ? -21.950 -7.985 7.614 1.00 73.94 218 ASP A CA 1
ATOM 1691 C C . ASP A 1 218 ? -20.466 -8.365 7.839 1.00 73.94 218 ASP A C 1
ATOM 1693 O O . ASP A 1 218 ? -20.157 -9.541 8.049 1.00 73.94 218 ASP A O 1
ATOM 1697 N N . MET A 1 219 ? -19.550 -7.389 7.746 1.00 71.69 219 MET A N 1
ATOM 1698 C CA . MET A 1 219 ? -18.109 -7.533 8.013 1.00 71.69 219 MET A CA 1
ATOM 1699 C C . MET A 1 219 ? -17.764 -7.556 9.497 1.00 71.69 219 MET A C 1
ATOM 1701 O O . MET A 1 219 ? -18.444 -6.865 10.286 1.00 71.69 219 MET A O 1
#